Protein AF-A0A2W5A4S7-F1 (afdb_monomer)

Mean predicted aligned error: 8.23 Å

InterPro domains:
  IPR013424 PEP-CTERM protein-sorting domain [PF07589] (147-171)
  IPR013424 PEP-CTERM protein-sorting domain [TIGR02595] (148-173)

Radius of gyration: 25.19 Å; Cα contacts (8 Å, |Δi|>4): 379; chains: 1; bounding box: 67×32×82 Å

Sequence (180 aa):
MLKLFSGVALAALAVVPANAATFMFSFTGTIVSGSGFIYTADNNNVSTVTRMTGAIYDSEIGAGPFTITALSSYAGASNLLYRNAQPYVDFGGISFTTDRGGDFNLGLGGGGFYGLVLNASRLNPFGYGNGGRATSGSTDVGMRLNAVPEPATWAMMIGGFALVGTMIRRRRRSVGSVLA

Solvent-accessible surface area (backbone atoms only — not comparable to full-atom values): 9884 Å² total; per-residue (Å²): 137,83,84,83,85,84,79,86,77,80,79,78,82,76,85,73,76,76,57,59,38,45,29,40,38,36,36,43,37,96,56,36,36,35,41,36,39,41,30,26,65,33,75,53,62,66,22,49,54,76,44,49,42,39,38,35,35,37,68,88,83,42,89,64,75,25,42,42,72,38,68,45,58,49,49,63,24,71,27,41,40,33,75,87,45,89,68,46,41,48,70,36,4,38,16,31,28,29,79,76,62,43,39,34,26,45,20,40,28,28,76,90,34,96,45,40,25,41,28,27,37,79,61,24,78,71,42,74,44,57,43,71,47,86,42,72,39,39,42,61,35,53,76,50,78,42,80,52,82,53,72,66,56,54,51,49,52,53,50,49,51,51,52,54,52,52,52,56,59,52,54,57,63,68,64,67,68,78,83,116

pLDDT: mean 86.24, std 15.64, range [42.09, 98.69]

Structure (mmCIF, N/CA/C/O backbone):
data_AF-A0A2W5A4S7-F1
#
_entry.id   AF-A0A2W5A4S7-F1
#
loop_
_atom_site.group_PDB
_atom_site.id
_atom_site.type_symbol
_atom_site.label_atom_id
_atom_site.label_alt_id
_atom_site.label_comp_id
_atom_site.label_asym_id
_atom_site.label_entity_id
_atom_site.label_seq_id
_atom_site.pdbx_PDB_ins_code
_atom_site.Cartn_x
_atom_site.Cartn_y
_atom_site.Cartn_z
_atom_site.occupancy
_atom_site.B_iso_or_equiv
_atom_site.auth_seq_id
_atom_site.auth_comp_id
_atom_site.auth_asym_id
_atom_site.auth_atom_id
_atom_site.pdbx_PDB_model_num
ATOM 1 N N . MET A 1 1 ? -28.031 2.259 63.439 1.00 44.72 1 MET A N 1
ATOM 2 C CA . MET A 1 1 ? -28.061 3.190 62.289 1.00 44.72 1 MET A CA 1
ATOM 3 C C . MET A 1 1 ? -27.117 2.658 61.225 1.00 44.72 1 MET A C 1
ATOM 5 O O . MET A 1 1 ? -25.981 2.330 61.539 1.00 44.72 1 MET A O 1
ATOM 9 N N . LEU A 1 2 ? -27.669 2.392 60.043 1.00 42.09 2 LEU A N 1
ATOM 10 C CA . LEU A 1 2 ? -27.179 1.436 59.049 1.00 42.09 2 LEU A CA 1
ATOM 11 C C . LEU A 1 2 ? -26.194 2.095 58.061 1.00 42.09 2 LEU A C 1
ATOM 13 O O . LEU A 1 2 ? -26.328 3.265 57.722 1.00 42.09 2 LEU A O 1
ATOM 17 N N . LYS A 1 3 ? -25.198 1.308 57.655 1.00 50.38 3 LYS A N 1
ATOM 18 C CA . LYS A 1 3 ? -23.946 1.645 56.963 1.00 50.38 3 LYS A CA 1
ATOM 19 C C . LYS A 1 3 ? -24.150 2.376 55.618 1.00 50.38 3 LYS A C 1
ATOM 21 O O . LYS A 1 3 ? -24.888 1.893 54.765 1.00 50.38 3 LYS A O 1
ATOM 26 N N . LEU A 1 4 ? -23.451 3.502 55.425 1.00 47.69 4 LEU A N 1
ATOM 27 C CA . LEU A 1 4 ? -23.372 4.248 54.161 1.00 47.69 4 LEU A CA 1
ATOM 28 C C . LEU A 1 4 ? -22.459 3.497 53.170 1.00 47.69 4 LEU A C 1
ATOM 30 O O . LEU A 1 4 ? -21.336 3.131 53.517 1.00 47.69 4 LEU A O 1
ATOM 34 N N . PHE A 1 5 ? -22.957 3.237 51.961 1.00 48.03 5 PHE A N 1
ATOM 35 C CA . PHE A 1 5 ? -22.306 2.404 50.950 1.00 48.03 5 PHE A CA 1
ATOM 36 C C . PHE A 1 5 ? -21.073 3.064 50.318 1.00 48.03 5 PHE A C 1
ATOM 38 O O . PHE A 1 5 ? -21.143 4.142 49.731 1.00 48.03 5 PHE A O 1
ATOM 45 N N . SER A 1 6 ? -19.960 2.338 50.413 1.00 51.81 6 SER A N 1
ATOM 46 C CA . SER A 1 6 ? -18.721 2.496 49.658 1.00 51.81 6 SER A CA 1
ATOM 47 C C . SER A 1 6 ? -18.912 2.210 48.165 1.00 51.81 6 SER A C 1
ATOM 49 O O . SER A 1 6 ? -19.719 1.359 47.796 1.00 51.81 6 SER A O 1
ATOM 51 N N . GLY A 1 7 ? -18.071 2.824 47.326 1.00 47.16 7 GLY A N 1
ATOM 52 C CA . GLY A 1 7 ? -17.740 2.262 46.013 1.00 47.16 7 GLY A CA 1
ATOM 53 C C . GLY A 1 7 ? -17.642 3.262 44.866 1.00 47.16 7 GLY A C 1
ATOM 54 O O . GLY A 1 7 ? -18.316 3.087 43.856 1.00 47.16 7 GLY A O 1
ATOM 55 N N . VAL A 1 8 ? -16.787 4.283 44.977 1.00 51.12 8 VAL A N 1
ATOM 56 C CA . VAL A 1 8 ? -16.295 4.983 43.781 1.00 51.12 8 VAL A CA 1
ATOM 57 C C . VAL A 1 8 ? -15.293 4.045 43.108 1.00 51.12 8 VAL A C 1
ATOM 59 O O . VAL A 1 8 ? -14.161 3.905 43.561 1.00 51.12 8 VAL A O 1
ATOM 62 N N . ALA A 1 9 ? -15.733 3.334 42.072 1.00 52.53 9 ALA A N 1
ATOM 63 C CA . ALA A 1 9 ? -14.850 2.522 41.248 1.00 52.53 9 ALA A CA 1
ATOM 64 C C . ALA A 1 9 ? -13.959 3.454 40.412 1.00 52.53 9 ALA A C 1
ATOM 66 O O . ALA A 1 9 ? -14.426 4.092 39.469 1.00 52.53 9 ALA A O 1
ATOM 67 N N . LEU A 1 10 ? -12.679 3.548 40.784 1.00 50.16 10 LEU A N 1
ATOM 68 C CA . LEU A 1 10 ? -11.637 4.165 39.969 1.00 50.16 10 LEU A CA 1
ATOM 69 C C . LEU A 1 10 ? -11.503 3.354 38.670 1.00 50.16 10 LEU A C 1
ATOM 71 O O . LEU A 1 10 ? -10.991 2.235 38.677 1.00 50.16 10 LEU A O 1
ATOM 75 N N . ALA A 1 11 ? -11.973 3.906 37.555 1.00 55.28 11 ALA A N 1
ATOM 76 C CA . ALA A 1 11 ? -11.676 3.367 36.236 1.00 55.28 11 ALA A CA 1
ATOM 77 C C . ALA A 1 11 ? -10.215 3.704 35.902 1.00 55.28 11 ALA A C 1
ATOM 79 O O . ALA A 1 11 ? -9.887 4.848 35.590 1.00 55.28 11 ALA A O 1
ATOM 80 N N . ALA A 1 12 ? -9.327 2.718 36.019 1.00 53.06 12 ALA A N 1
ATOM 81 C CA . ALA A 1 12 ? -7.945 2.842 35.582 1.00 53.06 12 ALA A CA 1
ATOM 82 C C . ALA A 1 12 ? -7.912 3.030 34.056 1.00 53.06 12 ALA A C 1
ATOM 84 O O . ALA A 1 12 ? -8.275 2.129 33.300 1.00 53.06 12 ALA A O 1
ATOM 85 N N . LEU A 1 13 ? -7.490 4.213 33.606 1.00 51.28 13 LEU A N 1
ATOM 86 C CA . LEU A 1 13 ? -7.182 4.493 32.206 1.00 51.28 13 LEU A CA 1
ATOM 87 C C . LEU A 1 13 ? -5.895 3.743 31.845 1.00 51.28 13 LEU A C 1
ATOM 89 O O . LEU A 1 13 ? -4.792 4.245 32.050 1.00 51.28 13 LEU A O 1
ATOM 93 N N . ALA A 1 14 ? -6.029 2.511 31.358 1.00 54.72 14 ALA A N 1
ATOM 94 C CA . ALA A 1 14 ? -4.911 1.796 30.763 1.00 54.72 14 ALA A CA 1
ATOM 95 C C . ALA A 1 14 ? -4.496 2.529 29.479 1.00 54.72 14 ALA A C 1
ATOM 97 O O . ALA A 1 14 ? -5.267 2.607 28.522 1.00 54.72 14 ALA A O 1
ATOM 98 N N . VAL A 1 15 ? -3.285 3.087 29.471 1.00 47.31 15 VAL A N 1
ATOM 99 C CA . VAL A 1 15 ? -2.647 3.598 28.255 1.00 47.31 15 VAL A CA 1
ATOM 100 C C . VAL A 1 15 ? -2.333 2.386 27.385 1.00 47.31 15 VAL A C 1
ATOM 102 O O . VAL A 1 15 ? -1.382 1.651 27.644 1.00 47.31 15 VAL A O 1
ATOM 105 N N . VAL A 1 16 ? -3.184 2.124 26.398 1.00 55.75 16 VAL A N 1
ATOM 106 C CA . VAL A 1 16 ? -2.953 1.060 25.419 1.00 55.75 16 VAL A CA 1
ATOM 107 C C . VAL A 1 16 ? -1.917 1.582 24.413 1.00 55.75 16 VAL A C 1
ATOM 109 O O . VAL A 1 16 ? -2.056 2.725 23.969 1.00 55.75 16 VAL A O 1
ATOM 112 N N . PRO A 1 17 ? -0.860 0.818 24.077 1.00 56.34 17 PRO A N 1
ATOM 113 C CA . PRO A 1 17 ? 0.143 1.246 23.104 1.00 56.34 17 PRO A CA 1
ATOM 114 C C . PRO A 1 17 ? -0.486 1.566 21.741 1.00 56.34 17 PRO A C 1
ATOM 116 O O . PRO A 1 17 ? -1.546 1.041 21.396 1.00 56.34 17 PRO A O 1
ATOM 119 N N . ALA A 1 18 ? 0.180 2.436 20.974 1.00 57.47 18 ALA A N 1
ATOM 120 C CA . ALA A 1 18 ? -0.230 2.811 19.625 1.00 57.47 18 ALA A CA 1
ATOM 121 C C . ALA A 1 18 ? -0.370 1.554 18.754 1.00 57.47 18 ALA A C 1
ATOM 123 O O . ALA A 1 18 ? 0.616 0.878 18.467 1.00 57.47 18 ALA A O 1
ATOM 124 N N . ASN A 1 19 ? -1.605 1.217 18.383 1.00 71.12 19 ASN A N 1
ATOM 125 C CA . ASN A 1 19 ? -1.869 0.077 17.519 1.00 71.12 19 ASN A CA 1
ATOM 126 C C . ASN A 1 19 ? -1.376 0.362 16.096 1.00 71.12 19 ASN A C 1
ATOM 128 O O . ASN A 1 19 ? -1.402 1.499 15.627 1.00 71.12 19 ASN A O 1
ATOM 132 N N . ALA A 1 20 ? -0.932 -0.695 15.420 1.00 77.31 20 ALA A N 1
ATOM 133 C CA . ALA A 1 20 ? -0.646 -0.696 13.994 1.00 77.31 20 ALA A CA 1
ATOM 134 C C . ALA A 1 20 ? -1.915 -0.349 13.197 1.00 77.31 20 ALA A C 1
ATOM 136 O O . ALA A 1 20 ? -2.935 -1.029 13.348 1.00 77.31 20 ALA A O 1
ATOM 137 N N . ALA A 1 21 ? -1.857 0.651 12.313 1.00 91.38 21 ALA A N 1
ATOM 138 C CA . ALA A 1 21 ? -2.966 0.911 11.402 1.00 91.38 21 ALA A CA 1
ATOM 139 C C . ALA A 1 21 ? -2.944 -0.039 10.211 1.00 91.38 21 ALA A C 1
ATOM 141 O O . ALA A 1 21 ? -1.901 -0.475 9.717 1.00 91.38 21 ALA A O 1
ATOM 142 N N . THR A 1 22 ? -4.148 -0.302 9.710 1.00 94.38 22 THR A N 1
ATOM 143 C CA . THR A 1 22 ? -4.366 -0.948 8.421 1.00 94.38 22 THR A CA 1
ATOM 144 C C . THR A 1 22 ? -5.015 0.047 7.469 1.00 94.38 22 THR A C 1
ATOM 146 O O . THR A 1 22 ? -6.029 0.672 7.790 1.00 94.38 22 THR A O 1
ATOM 149 N N . PHE A 1 23 ? -4.452 0.166 6.274 1.00 95.56 23 PHE A N 1
ATOM 150 C CA . PHE A 1 23 ? -4.992 0.974 5.190 1.00 95.56 23 PHE A CA 1
ATOM 151 C C . PHE A 1 23 ? -5.312 0.087 4.009 1.00 95.56 23 PHE A C 1
ATOM 153 O O . PHE A 1 23 ? -4.528 -0.787 3.655 1.00 95.56 23 PHE A O 1
ATOM 160 N N . MET A 1 24 ? -6.442 0.339 3.367 1.00 97.06 24 MET A N 1
ATOM 161 C CA . MET A 1 24 ? -6.718 -0.209 2.053 1.00 97.06 24 MET A CA 1
ATOM 162 C C . MET A 1 24 ? -6.127 0.736 1.012 1.00 97.06 24 MET A C 1
ATOM 164 O O . MET A 1 24 ? -6.404 1.938 1.038 1.00 97.06 24 MET A O 1
ATOM 168 N N . PHE A 1 25 ? -5.329 0.200 0.097 1.00 97.50 25 PHE A N 1
ATOM 169 C CA . PHE A 1 25 ? -4.778 0.963 -1.014 1.00 97.50 25 PHE A CA 1
ATOM 170 C C . PHE A 1 25 ? -5.318 0.440 -2.340 1.00 97.50 25 PHE A C 1
ATOM 172 O O . PHE A 1 25 ? -5.656 -0.736 -2.490 1.00 97.50 25 PHE A O 1
ATOM 179 N N . SER A 1 26 ? -5.375 1.332 -3.318 1.00 98.06 26 SER A N 1
ATOM 180 C CA . SER A 1 26 ? -5.554 0.968 -4.718 1.00 98.06 26 SER A CA 1
ATOM 181 C C . SER A 1 26 ? -4.829 1.969 -5.596 1.00 98.06 26 SER A C 1
ATOM 183 O O . SER A 1 26 ? -4.713 3.138 -5.226 1.00 98.06 26 SER A O 1
ATOM 185 N N . PHE A 1 27 ? -4.351 1.524 -6.747 1.00 97.19 27 PHE A N 1
ATOM 186 C CA . PHE A 1 27 ? -3.820 2.408 -7.767 1.00 97.19 27 PHE A CA 1
ATOM 187 C C . PHE A 1 27 ? -4.223 1.951 -9.165 1.00 97.19 27 PHE A C 1
ATOM 189 O O . PHE A 1 27 ? -4.547 0.782 -9.400 1.00 97.19 27 PHE A O 1
ATOM 196 N N . THR A 1 28 ? -4.217 2.884 -10.109 1.00 97.38 28 THR A N 1
ATOM 197 C CA . THR A 1 28 ? -4.522 2.611 -11.516 1.00 97.38 28 THR A CA 1
ATOM 198 C C . THR A 1 28 ? -3.686 3.518 -12.407 1.00 97.38 28 THR A C 1
ATOM 200 O O . THR A 1 28 ? -3.638 4.727 -12.185 1.00 97.38 28 THR A O 1
ATOM 203 N N . GLY A 1 29 ? -3.041 2.923 -13.401 1.00 94.50 29 GLY A N 1
ATOM 204 C CA . GLY A 1 29 ? -2.376 3.573 -14.524 1.00 94.50 29 GLY A CA 1
ATOM 205 C C . GLY A 1 29 ? -2.839 2.944 -15.840 1.00 94.50 29 GLY A C 1
ATOM 206 O O . GLY A 1 29 ? -3.707 2.072 -15.851 1.00 94.50 29 GLY A O 1
ATOM 207 N N . THR A 1 30 ? -2.263 3.378 -16.959 1.00 93.38 30 THR A N 1
ATOM 208 C CA . THR A 1 30 ? -2.698 2.954 -18.304 1.00 93.38 30 THR A CA 1
ATOM 209 C C . THR A 1 30 ? -2.564 1.447 -18.536 1.00 93.38 30 THR A C 1
ATOM 211 O O . THR A 1 30 ? -3.415 0.844 -19.183 1.00 93.38 30 THR A O 1
ATOM 214 N N . ILE A 1 31 ? -1.498 0.847 -18.006 1.00 94.12 31 ILE A N 1
ATOM 215 C CA . ILE A 1 31 ? -1.123 -0.561 -18.232 1.00 94.12 31 ILE A CA 1
ATOM 216 C C . ILE A 1 31 ? -0.916 -1.336 -16.927 1.00 94.12 31 ILE A C 1
ATOM 218 O O . ILE A 1 31 ? -0.651 -2.538 -16.949 1.00 94.12 31 ILE A O 1
ATOM 222 N N . VAL A 1 32 ? -1.061 -0.651 -15.787 1.00 96.12 32 VAL A N 1
ATOM 223 C CA . VAL A 1 32 ? -0.882 -1.229 -14.457 1.00 96.12 32 VAL A CA 1
ATOM 224 C C . VAL A 1 32 ? -2.057 -0.898 -13.550 1.00 96.12 32 VAL A C 1
ATOM 226 O O . VAL A 1 32 ? -2.629 0.188 -13.600 1.00 96.12 32 VAL A O 1
ATOM 229 N N . SER A 1 33 ? -2.411 -1.815 -12.664 1.00 98.00 33 SER A N 1
ATOM 230 C CA . SER A 1 33 ? -3.360 -1.545 -11.584 1.00 98.00 33 SER A CA 1
ATOM 231 C C . SER A 1 33 ? -3.061 -2.434 -10.393 1.00 98.00 33 SER A C 1
ATOM 233 O O . SER A 1 33 ? -2.406 -3.464 -10.524 1.00 98.00 33 SER A O 1
ATOM 235 N N . GLY A 1 34 ? -3.524 -2.049 -9.214 1.00 98.25 34 GLY A N 1
ATOM 236 C CA . GLY A 1 34 ? -3.251 -2.826 -8.018 1.00 98.25 34 GLY A CA 1
ATOM 237 C C . GLY A 1 34 ? -4.127 -2.429 -6.858 1.00 98.25 34 GLY A C 1
ATOM 238 O O . GLY A 1 34 ? -4.623 -1.305 -6.793 1.00 98.25 34 GLY A O 1
ATOM 239 N N . SER A 1 35 ? -4.332 -3.357 -5.933 1.00 98.56 35 SER A N 1
ATOM 240 C CA . SER A 1 35 ? -5.031 -3.066 -4.682 1.00 98.56 35 SER A CA 1
ATOM 241 C C . SER A 1 35 ? -4.689 -4.067 -3.591 1.00 98.56 35 SER A C 1
ATOM 243 O O . SER A 1 35 ? -4.239 -5.182 -3.870 1.00 98.56 35 SER A O 1
ATOM 245 N N . GLY A 1 36 ? -4.926 -3.663 -2.346 1.00 98.12 36 GLY A N 1
ATOM 246 C CA . GLY A 1 36 ? -4.737 -4.518 -1.186 1.00 98.12 36 GLY A CA 1
ATOM 247 C C . GLY A 1 36 ? -4.668 -3.739 0.119 1.00 98.12 36 GLY A C 1
ATOM 248 O O . GLY A 1 36 ? -5.330 -2.710 0.270 1.00 98.12 36 GLY A O 1
ATOM 249 N N . PHE A 1 37 ? -3.862 -4.230 1.058 1.00 97.88 37 PHE A N 1
ATOM 250 C CA . PHE A 1 37 ? -3.706 -3.639 2.383 1.00 97.88 37 PHE A CA 1
ATOM 251 C C . PHE A 1 37 ? -2.255 -3.263 2.682 1.00 97.88 37 PHE A C 1
ATOM 253 O O . PHE A 1 37 ? -1.327 -4.013 2.384 1.00 97.88 37 PHE A O 1
ATOM 260 N N . ILE A 1 38 ? -2.084 -2.108 3.319 1.00 97.75 38 ILE A N 1
ATOM 261 C CA . ILE A 1 38 ? -0.840 -1.624 3.918 1.00 97.75 38 ILE A CA 1
ATOM 262 C C . ILE A 1 38 ? -1.004 -1.703 5.433 1.00 97.75 38 ILE A C 1
ATOM 264 O O . ILE A 1 38 ? -1.991 -1.208 5.978 1.00 97.75 38 ILE A O 1
ATOM 268 N N . TYR A 1 39 ? -0.028 -2.299 6.106 1.00 96.31 39 TYR A N 1
ATOM 269 C CA . TYR A 1 39 ? 0.054 -2.350 7.562 1.00 96.31 39 TYR A CA 1
ATOM 270 C C . TYR A 1 39 ? 1.218 -1.473 8.011 1.00 96.31 39 TYR A C 1
ATOM 272 O O . TYR A 1 39 ? 2.324 -1.607 7.480 1.00 96.31 39 TYR A O 1
ATOM 280 N N . THR A 1 40 ? 0.984 -0.584 8.970 1.00 96.38 40 THR A N 1
ATOM 281 C CA . THR A 1 40 ? 2.008 0.325 9.499 1.00 96.38 40 THR A CA 1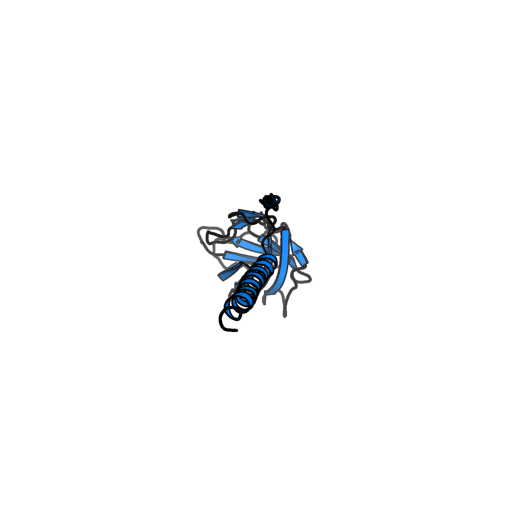
ATOM 282 C C . THR A 1 40 ? 2.410 -0.045 10.920 1.00 96.38 40 THR A C 1
ATOM 284 O O . THR A 1 40 ? 1.664 -0.705 11.635 1.00 96.38 40 THR A O 1
ATOM 287 N N . ALA A 1 41 ? 3.606 0.363 11.343 1.00 93.94 41 ALA A N 1
ATOM 288 C CA . ALA A 1 41 ? 4.089 0.139 12.708 1.00 93.94 41 ALA A CA 1
ATOM 289 C C . ALA A 1 41 ? 3.277 0.919 13.756 1.00 93.94 41 ALA A C 1
ATOM 291 O O . ALA A 1 41 ? 3.179 0.492 14.902 1.00 93.94 41 ALA A O 1
ATOM 292 N N . ASP A 1 42 ? 2.707 2.056 13.356 1.00 90.25 42 ASP A N 1
ATOM 293 C CA . ASP A 1 42 ? 1.977 2.964 14.230 1.00 90.25 42 ASP A CA 1
ATOM 294 C C . ASP A 1 42 ? 0.872 3.726 13.475 1.00 90.25 42 ASP A C 1
ATOM 296 O O . ASP A 1 42 ? 0.644 3.526 12.275 1.00 90.25 42 ASP A O 1
ATOM 300 N N . ASN A 1 43 ? 0.203 4.620 14.208 1.00 87.12 43 ASN A N 1
ATOM 301 C CA . ASN A 1 43 ? -0.857 5.500 13.729 1.00 87.12 43 ASN A CA 1
ATOM 302 C C . ASN A 1 43 ? -0.394 6.964 13.590 1.00 87.12 43 ASN A C 1
ATOM 304 O O . ASN A 1 43 ? -1.210 7.869 13.782 1.00 87.12 43 ASN A O 1
ATOM 308 N N . ASN A 1 44 ? 0.874 7.230 13.267 1.00 90.69 44 ASN A N 1
ATOM 309 C CA . ASN A 1 44 ? 1.413 8.588 13.101 1.00 90.69 44 ASN A CA 1
ATOM 310 C C . ASN A 1 44 ? 1.186 9.160 11.692 1.00 90.69 44 ASN A C 1
ATOM 312 O O . ASN A 1 44 ? 0.781 8.467 10.769 1.00 90.69 44 ASN A O 1
ATOM 316 N N . ASN A 1 45 ? 1.387 10.469 11.494 1.00 92.44 45 ASN A N 1
ATOM 317 C CA . ASN A 1 45 ? 1.219 11.073 10.161 1.00 92.44 45 ASN A CA 1
ATOM 318 C C . ASN A 1 45 ? 2.171 10.467 9.114 1.00 92.44 45 ASN A C 1
ATOM 320 O O . ASN A 1 45 ? 1.788 10.307 7.956 1.00 92.44 45 ASN A O 1
ATOM 324 N N . VAL A 1 46 ? 3.383 10.137 9.558 1.00 95.69 46 VAL A N 1
ATOM 325 C CA . VAL A 1 46 ? 4.384 9.388 8.805 1.00 95.69 46 VAL A CA 1
ATOM 326 C C . VAL A 1 46 ? 4.631 8.102 9.571 1.00 95.69 46 VAL A C 1
ATOM 328 O O . VAL A 1 46 ? 4.975 8.164 10.752 1.00 95.69 46 VAL A O 1
ATOM 331 N N . SER A 1 47 ? 4.444 6.967 8.911 1.00 95.62 47 SER A N 1
ATOM 332 C CA . SER A 1 47 ? 4.543 5.659 9.554 1.00 95.62 47 SER A CA 1
ATOM 333 C C . SER A 1 47 ? 5.309 4.680 8.682 1.00 95.62 47 SER A C 1
ATOM 335 O O . SER A 1 47 ? 5.088 4.611 7.473 1.00 95.62 47 SER A O 1
ATOM 337 N N . THR A 1 48 ? 6.164 3.870 9.301 1.00 96.88 48 THR A N 1
ATOM 338 C CA . THR A 1 48 ? 6.843 2.772 8.609 1.00 96.88 48 THR A CA 1
ATOM 339 C C . THR A 1 48 ? 5.837 1.699 8.224 1.00 96.88 48 THR A C 1
ATOM 341 O O . THR A 1 48 ? 5.097 1.197 9.074 1.00 96.88 48 THR A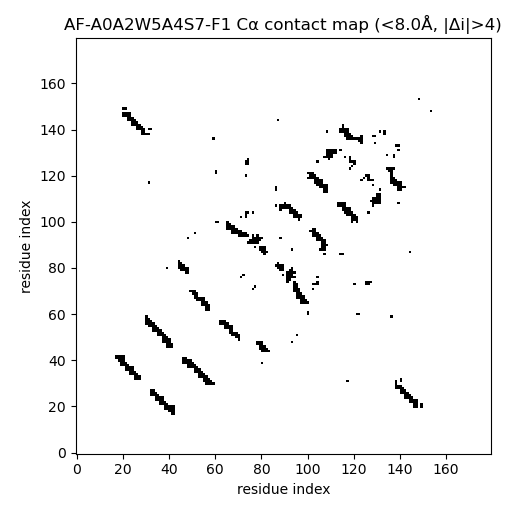 O 1
ATOM 344 N N . VAL A 1 49 ? 5.827 1.319 6.952 1.00 97.75 49 VAL A N 1
ATOM 345 C CA . VAL A 1 49 ? 5.090 0.161 6.457 1.00 97.75 49 VAL A CA 1
ATOM 346 C C . VAL A 1 49 ? 5.826 -1.100 6.889 1.00 97.75 49 VAL A C 1
ATOM 348 O O . VAL A 1 49 ? 7.005 -1.278 6.600 1.00 97.75 49 VAL A O 1
ATOM 351 N N . THR A 1 50 ? 5.129 -1.984 7.592 1.00 97.50 50 THR A N 1
ATOM 352 C CA . THR A 1 50 ? 5.681 -3.245 8.110 1.00 97.50 50 THR A CA 1
ATOM 353 C C . THR A 1 50 ? 5.268 -4.441 7.270 1.00 97.50 50 THR A C 1
ATOM 355 O O . THR A 1 50 ? 5.943 -5.469 7.278 1.00 97.50 50 THR A O 1
ATOM 358 N N . ARG A 1 51 ? 4.161 -4.323 6.531 1.00 97.88 51 ARG A N 1
ATOM 359 C CA . ARG A 1 51 ? 3.672 -5.368 5.634 1.00 97.88 51 ARG A CA 1
ATOM 360 C C . ARG A 1 51 ? 2.766 -4.783 4.561 1.00 97.88 51 ARG A C 1
ATOM 362 O O . ARG A 1 51 ? 2.024 -3.835 4.816 1.00 97.88 51 ARG A O 1
ATOM 369 N N . MET A 1 52 ? 2.757 -5.423 3.398 1.00 98.12 52 MET A N 1
ATOM 370 C CA . MET A 1 52 ? 1.747 -5.222 2.364 1.00 98.12 52 MET A CA 1
ATOM 371 C C . MET A 1 52 ? 1.186 -6.559 1.897 1.00 98.12 52 MET A C 1
ATOM 373 O O . MET A 1 52 ? 1.890 -7.566 1.885 1.00 98.12 52 MET A O 1
ATOM 377 N N . THR A 1 53 ? -0.088 -6.565 1.528 1.00 98.50 53 THR A N 1
ATOM 378 C CA . THR A 1 53 ? -0.764 -7.693 0.876 1.00 98.50 53 THR A CA 1
ATOM 379 C C . THR A 1 53 ? -1.627 -7.159 -0.257 1.00 98.50 53 THR A C 1
ATOM 381 O O . THR A 1 53 ? -1.993 -5.985 -0.248 1.00 98.50 53 THR A O 1
ATOM 384 N N . GLY A 1 54 ? -1.964 -7.999 -1.233 1.00 98.31 54 GLY A N 1
ATOM 385 C CA . GLY A 1 54 ? -2.779 -7.587 -2.373 1.00 98.31 54 GLY A CA 1
ATOM 386 C C . GLY A 1 54 ? -2.345 -8.241 -3.671 1.00 98.31 54 GLY A C 1
ATOM 387 O O . GLY A 1 54 ? -1.614 -9.233 -3.664 1.00 98.31 54 GLY A O 1
ATOM 388 N N . ALA A 1 55 ? -2.788 -7.662 -4.781 1.00 98.31 55 ALA A N 1
ATOM 389 C CA . ALA A 1 55 ? -2.405 -8.096 -6.114 1.00 98.31 55 ALA A CA 1
ATOM 390 C C . ALA A 1 55 ? -2.193 -6.908 -7.053 1.00 98.31 55 ALA A C 1
ATOM 392 O O . ALA A 1 55 ? -2.891 -5.894 -6.952 1.00 98.31 55 ALA A O 1
ATOM 393 N N . ILE A 1 56 ? -1.246 -7.070 -7.973 1.00 98.38 56 ILE A N 1
ATOM 394 C CA . ILE A 1 56 ? -0.910 -6.127 -9.041 1.00 98.38 56 ILE A CA 1
ATOM 395 C C . ILE A 1 56 ? -1.203 -6.769 -10.393 1.00 98.38 56 ILE A C 1
ATOM 397 O O . ILE A 1 56 ? -0.974 -7.956 -10.578 1.00 98.38 56 ILE A O 1
ATOM 401 N N . TYR A 1 57 ? -1.662 -5.982 -11.350 1.00 98.12 57 TYR A N 1
ATOM 402 C CA . TYR A 1 57 ? -1.740 -6.325 -12.762 1.00 98.12 57 TYR A CA 1
ATOM 403 C C . TYR A 1 57 ? -0.799 -5.395 -13.514 1.00 98.12 57 TYR A C 1
ATOM 405 O O . TYR A 1 57 ? -0.849 -4.187 -13.293 1.00 98.12 57 TYR A O 1
ATOM 413 N N . ASP A 1 58 ? 0.029 -5.948 -14.392 1.00 97.31 58 ASP A N 1
ATOM 414 C CA . ASP A 1 58 ? 0.927 -5.190 -15.262 1.00 97.31 58 ASP A CA 1
ATOM 415 C C . ASP A 1 58 ? 1.000 -5.893 -16.619 1.00 97.31 58 ASP A C 1
ATOM 417 O O . ASP A 1 58 ? 1.595 -6.968 -16.744 1.00 97.31 58 ASP A O 1
ATOM 421 N N . SER A 1 59 ? 0.365 -5.300 -17.632 1.00 96.38 59 SER A N 1
ATOM 422 C CA . SER A 1 59 ? 0.285 -5.906 -18.961 1.00 96.38 59 SER A CA 1
ATOM 423 C C . SER A 1 59 ? 1.609 -5.902 -19.727 1.00 96.38 59 SER A C 1
ATOM 425 O O . SER A 1 59 ? 1.703 -6.615 -20.724 1.00 96.38 59 SER A O 1
ATOM 427 N N . GLU A 1 60 ? 2.625 -5.143 -19.297 1.00 94.62 60 GLU A N 1
ATOM 428 C CA . GLU A 1 60 ? 3.965 -5.208 -19.902 1.00 94.62 60 GLU A CA 1
ATOM 429 C C . GLU A 1 60 ? 4.743 -6.442 -19.428 1.00 94.62 60 GLU A C 1
ATOM 431 O O . GLU A 1 60 ? 5.561 -6.984 -20.171 1.00 94.62 60 GLU A O 1
ATOM 436 N N . ILE A 1 61 ? 4.491 -6.907 -18.202 1.00 96.38 61 ILE A N 1
ATOM 437 C CA . ILE A 1 61 ? 5.227 -8.028 -17.594 1.00 96.38 61 ILE A CA 1
ATOM 438 C C . ILE A 1 61 ? 4.564 -9.370 -17.895 1.00 96.38 61 ILE A C 1
ATOM 440 O O . ILE A 1 61 ? 5.254 -10.377 -18.079 1.00 96.38 61 ILE A O 1
ATOM 444 N N . GLY A 1 62 ? 3.234 -9.418 -17.918 1.00 95.81 62 GLY A N 1
ATOM 445 C CA . GLY A 1 62 ? 2.508 -10.639 -18.237 1.00 95.81 62 GLY A CA 1
ATOM 446 C C . GLY A 1 62 ? 1.025 -10.589 -17.896 1.00 95.81 62 GLY A C 1
ATOM 447 O O . GLY A 1 62 ? 0.526 -9.669 -17.258 1.00 95.81 62 GLY A O 1
ATOM 448 N N . ALA A 1 63 ? 0.301 -11.620 -18.327 1.00 94.31 63 ALA A N 1
ATOM 449 C CA . ALA A 1 63 ? -1.127 -11.724 -18.064 1.00 94.31 63 ALA A CA 1
ATOM 450 C C . ALA A 1 63 ? -1.431 -12.146 -16.613 1.00 94.31 63 ALA A C 1
ATOM 452 O O . ALA A 1 63 ? -0.758 -13.007 -16.036 1.00 94.31 63 ALA A O 1
ATOM 453 N N . GLY A 1 64 ? -2.530 -11.606 -16.080 1.00 95.50 64 GLY A N 1
ATOM 454 C CA . GLY A 1 64 ? -3.095 -11.976 -14.781 1.00 95.50 64 GLY A CA 1
ATOM 455 C C . GLY A 1 64 ? -2.493 -11.229 -13.582 1.00 95.50 64 GLY A C 1
ATOM 456 O O . GLY A 1 64 ? -1.604 -10.397 -13.749 1.00 95.50 64 GLY A O 1
ATOM 457 N N . PRO A 1 65 ? -3.004 -11.503 -12.368 1.00 97.81 65 PRO A N 1
ATOM 458 C CA . PRO A 1 65 ? -2.521 -10.862 -11.154 1.00 97.81 65 PRO A CA 1
ATOM 459 C C . PRO A 1 65 ? -1.190 -11.450 -10.670 1.00 97.81 65 PRO A C 1
ATOM 461 O O . PRO A 1 65 ? -0.972 -12.666 -10.698 1.00 97.81 65 PRO A O 1
ATOM 464 N N . PHE A 1 66 ? -0.350 -10.578 -10.129 1.00 98.31 66 PHE A N 1
ATOM 465 C CA . PHE A 1 66 ? 0.842 -10.871 -9.344 1.00 98.31 66 PHE A CA 1
ATOM 466 C C . PHE A 1 66 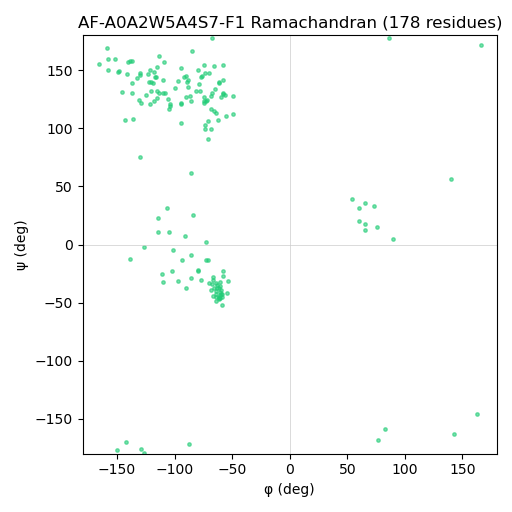? 0.527 -10.618 -7.871 1.00 98.31 66 PHE A C 1
ATOM 468 O O . PHE A 1 66 ? 0.137 -9.512 -7.496 1.00 98.31 66 PHE A O 1
ATOM 475 N N . THR A 1 67 ? 0.660 -11.637 -7.030 1.00 98.62 67 THR A N 1
ATOM 476 C CA 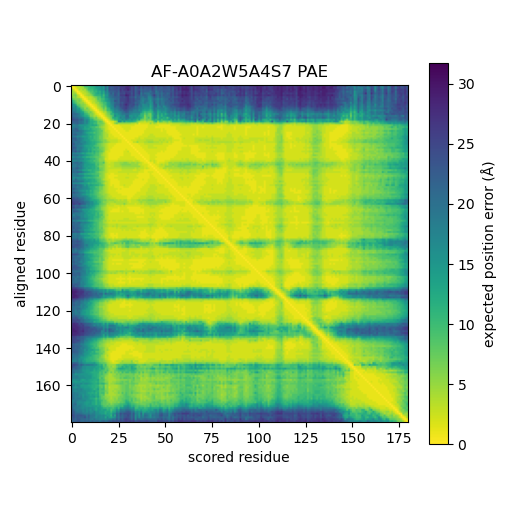. THR A 1 67 ? 0.317 -11.537 -5.603 1.00 98.62 67 THR A CA 1
ATOM 477 C C . THR A 1 67 ? 1.464 -10.894 -4.844 1.00 98.62 67 THR A C 1
ATOM 479 O O . THR A 1 67 ? 2.602 -11.324 -5.001 1.00 98.62 67 THR A O 1
ATOM 482 N N . ILE A 1 68 ? 1.176 -9.906 -3.996 1.00 98.56 68 ILE A N 1
ATOM 483 C CA . ILE A 1 68 ? 2.173 -9.276 -3.121 1.00 98.56 68 ILE A CA 1
ATOM 484 C C . ILE A 1 68 ? 2.537 -10.248 -1.997 1.00 98.56 68 ILE A C 1
ATOM 486 O O . ILE A 1 68 ? 1.659 -10.687 -1.251 1.00 98.56 68 ILE A O 1
ATOM 490 N N . THR A 1 69 ? 3.822 -10.569 -1.868 1.00 98.44 69 THR A N 1
ATOM 491 C CA . THR A 1 69 ? 4.326 -11.578 -0.922 1.00 98.44 69 THR A CA 1
ATOM 492 C C . THR A 1 69 ? 5.130 -10.977 0.227 1.00 98.44 69 THR A C 1
ATOM 494 O O . THR A 1 69 ? 5.084 -11.511 1.335 1.00 9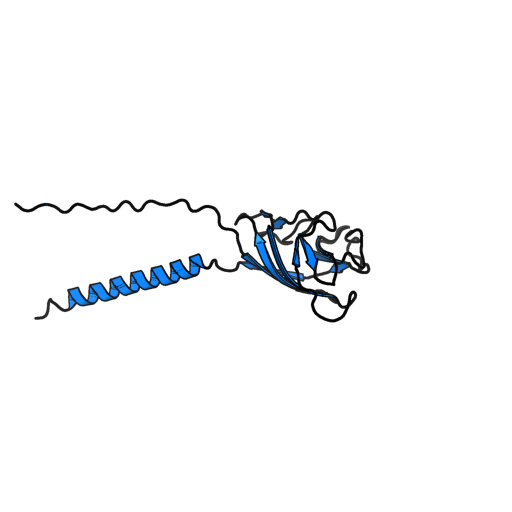8.44 69 THR A O 1
ATOM 497 N N . ALA A 1 70 ? 5.844 -9.874 -0.002 1.00 98.31 70 ALA A N 1
ATOM 498 C CA . ALA A 1 70 ? 6.681 -9.222 1.004 1.00 98.31 70 ALA A CA 1
ATOM 499 C C . ALA A 1 70 ? 6.949 -7.749 0.659 1.00 98.31 70 ALA A C 1
ATOM 501 O O . ALA A 1 70 ? 6.687 -7.304 -0.456 1.00 98.31 70 ALA A O 1
ATOM 502 N N . LEU A 1 71 ? 7.504 -7.002 1.616 1.00 98.44 71 LEU A N 1
ATOM 503 C CA . LEU A 1 71 ? 8.164 -5.727 1.325 1.00 98.44 71 LEU A CA 1
ATOM 504 C C . LEU A 1 71 ? 9.528 -5.973 0.676 1.00 98.44 71 LEU A C 1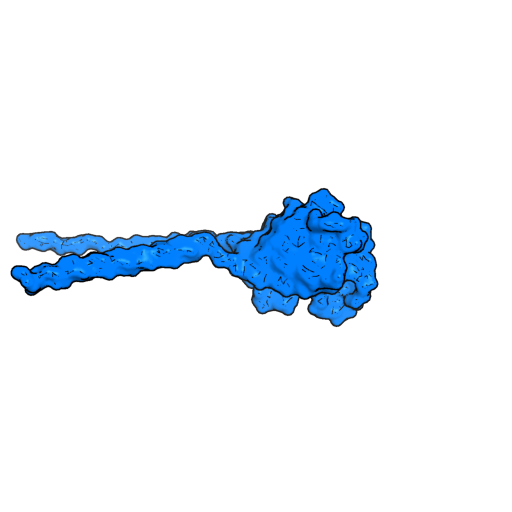
ATOM 506 O O . LEU A 1 71 ? 10.154 -7.003 0.924 1.00 98.44 71 LEU A O 1
ATOM 510 N N . SER A 1 72 ? 10.002 -5.000 -0.098 1.00 98.12 72 SER A N 1
ATOM 511 C CA . SER A 1 72 ? 11.337 -5.019 -0.699 1.00 98.12 72 SER A CA 1
ATOM 512 C C . SER A 1 72 ? 12.122 -3.742 -0.376 1.00 98.12 72 SER A C 1
ATOM 514 O O . SER A 1 72 ? 11.633 -2.842 0.316 1.00 98.12 72 SER A O 1
ATOM 516 N N . SER A 1 73 ? 13.348 -3.662 -0.892 1.00 96.62 73 SER A N 1
ATOM 517 C CA . SER A 1 73 ? 14.194 -2.458 -0.886 1.00 96.62 73 SER A CA 1
ATOM 518 C C . SER A 1 73 ? 14.449 -1.906 -2.294 1.00 96.62 73 SER A C 1
ATOM 520 O O . SER A 1 73 ? 15.337 -1.072 -2.490 1.00 96.62 73 SER A O 1
ATOM 522 N N . TYR A 1 74 ? 13.723 -2.405 -3.296 1.00 97.00 74 TYR A N 1
ATOM 523 C CA . TYR A 1 74 ? 13.876 -2.000 -4.687 1.00 97.00 74 TYR A CA 1
ATOM 524 C C . TYR A 1 74 ? 13.660 -0.485 -4.854 1.00 97.00 74 TYR A C 1
ATOM 526 O O . TYR A 1 74 ? 12.810 0.113 -4.190 1.00 97.00 74 TYR A O 1
ATOM 534 N N . ALA A 1 75 ? 14.468 0.126 -5.727 1.00 94.06 75 ALA A N 1
ATOM 535 C CA . ALA A 1 75 ? 14.531 1.572 -5.963 1.00 94.06 75 ALA A CA 1
ATOM 536 C C . ALA A 1 75 ? 14.913 2.427 -4.731 1.00 94.06 75 ALA A C 1
ATOM 538 O O . ALA A 1 75 ? 14.656 3.626 -4.709 1.00 94.06 75 ALA A O 1
ATOM 539 N N . GLY A 1 76 ? 15.534 1.834 -3.702 1.00 93.06 76 GLY A N 1
ATOM 540 C CA . GLY A 1 76 ? 15.926 2.571 -2.495 1.00 93.06 76 GLY A CA 1
ATOM 541 C C . GLY A 1 76 ? 14.740 2.942 -1.602 1.00 93.06 76 GLY A C 1
ATOM 542 O O . GLY A 1 76 ? 14.755 3.995 -0.967 1.00 93.06 76 GLY A O 1
ATOM 543 N N . ALA A 1 77 ? 13.711 2.090 -1.570 1.00 95.94 77 ALA A N 1
ATOM 544 C CA . ALA A 1 77 ? 12.481 2.357 -0.837 1.00 95.94 77 ALA A CA 1
ATOM 545 C C . ALA A 1 77 ? 12.697 2.635 0.651 1.00 95.94 77 ALA A C 1
ATOM 547 O O . ALA A 1 77 ? 13.305 1.838 1.369 1.00 95.94 77 ALA A O 1
ATOM 548 N N . SER A 1 78 ? 12.123 3.746 1.119 1.00 96.44 78 SER A N 1
ATOM 549 C CA . SER A 1 78 ? 12.054 4.089 2.541 1.00 96.44 78 SER A CA 1
ATOM 550 C C . SER A 1 78 ? 10.934 3.325 3.249 1.00 96.44 78 SER A C 1
ATOM 552 O O . SER A 1 78 ? 10.978 3.150 4.467 1.00 96.44 78 SER A O 1
ATOM 554 N N . ASN A 1 79 ? 9.941 2.847 2.486 1.00 97.56 79 ASN A N 1
ATOM 555 C CA . ASN A 1 79 ? 8.745 2.171 2.982 1.00 97.56 79 ASN A CA 1
ATOM 556 C C . ASN A 1 79 ? 8.006 3.012 4.040 1.00 97.56 79 ASN A C 1
ATOM 558 O O . ASN A 1 79 ? 7.493 2.484 5.028 1.00 97.56 79 ASN A O 1
ATOM 562 N N . LEU A 1 80 ? 7.950 4.331 3.831 1.00 96.94 80 LEU A N 1
ATOM 563 C CA . LEU A 1 80 ? 7.204 5.273 4.663 1.00 96.94 80 LEU A CA 1
ATOM 564 C C . LEU A 1 80 ? 5.865 5.639 4.013 1.00 96.94 80 LEU A C 1
ATOM 566 O O . LEU A 1 80 ? 5.796 5.952 2.825 1.00 96.94 80 LEU A O 1
ATOM 570 N N . LEU A 1 81 ? 4.801 5.635 4.815 1.00 96.69 81 LEU A N 1
ATOM 571 C CA . LEU A 1 81 ? 3.462 6.067 4.423 1.00 96.69 81 LEU A CA 1
ATOM 572 C C . LEU A 1 81 ? 3.144 7.432 5.039 1.00 96.69 81 LEU A C 1
ATOM 574 O O . LEU A 1 81 ? 3.178 7.585 6.260 1.00 96.69 81 LEU A O 1
ATOM 578 N N . TYR A 1 82 ? 2.767 8.393 4.199 1.00 95.81 82 TYR A N 1
ATOM 579 C CA . TYR A 1 82 ? 2.344 9.743 4.572 1.00 95.81 82 TYR A CA 1
ATOM 580 C C . TYR A 1 82 ? 0.825 9.833 4.443 1.00 95.81 82 TYR A C 1
ATOM 582 O O . TYR A 1 82 ? 0.289 9.629 3.361 1.00 95.81 82 TYR A O 1
ATOM 590 N N . ARG A 1 83 ? 0.095 10.107 5.528 1.00 90.56 83 ARG A N 1
ATOM 591 C CA . ARG A 1 83 ? -1.381 9.977 5.524 1.00 90.56 83 ARG A CA 1
ATOM 592 C C . ARG A 1 83 ? -2.133 11.281 5.276 1.00 90.56 83 ARG A C 1
ATOM 594 O O . ARG A 1 83 ? -3.202 11.249 4.673 1.00 90.56 83 ARG A O 1
ATOM 601 N N . ASN A 1 84 ? -1.579 12.417 5.702 1.00 86.62 84 ASN A N 1
ATOM 602 C CA . ASN A 1 84 ? -2.249 13.722 5.605 1.00 86.62 84 ASN A CA 1
ATOM 603 C C . ASN A 1 84 ? -1.689 14.627 4.498 1.00 86.62 84 ASN A C 1
ATOM 605 O O . ASN A 1 84 ? -2.016 15.810 4.449 1.00 86.62 84 ASN A O 1
ATOM 609 N N . ALA A 1 85 ? -0.839 14.095 3.623 1.00 81.81 85 ALA A N 1
ATOM 610 C CA . ALA A 1 85 ? -0.325 14.807 2.465 1.00 81.81 85 ALA A CA 1
ATOM 611 C C . ALA A 1 85 ? -0.357 13.864 1.266 1.00 81.81 85 ALA A C 1
ATOM 613 O O . ALA A 1 85 ? 0.089 12.723 1.366 1.00 81.81 85 ALA A O 1
ATOM 614 N N . GLN A 1 86 ? -0.912 14.335 0.150 1.00 86.00 86 GLN A N 1
ATOM 615 C CA . GLN A 1 86 ? -0.652 13.716 -1.140 1.00 86.00 86 GLN A CA 1
ATOM 616 C C . GLN A 1 86 ? 0.590 14.383 -1.732 1.00 86.00 86 GLN A C 1
ATOM 618 O O . GLN A 1 86 ? 0.681 15.613 -1.691 1.00 86.00 86 GLN A O 1
ATOM 623 N N . PRO A 1 87 ? 1.530 13.607 -2.284 1.00 87.81 87 PRO A N 1
ATOM 624 C CA . PRO A 1 87 ? 1.506 12.149 -2.458 1.00 87.81 87 PRO A CA 1
ATOM 625 C C . PRO A 1 87 ? 1.721 11.363 -1.147 1.00 87.81 87 PRO A C 1
ATOM 627 O O . PRO A 1 87 ? 2.443 11.805 -0.263 1.00 87.81 87 PRO A O 1
ATOM 630 N N . TYR A 1 88 ? 1.101 10.179 -1.030 1.00 93.94 88 TYR A N 1
ATOM 631 C CA . TYR A 1 88 ? 1.132 9.353 0.194 1.00 93.94 88 TYR A CA 1
ATOM 632 C C . TYR A 1 88 ? 2.483 8.666 0.471 1.00 93.94 88 TYR A C 1
ATOM 634 O O . TYR A 1 88 ? 2.605 7.888 1.417 1.00 93.94 88 TYR A O 1
ATOM 642 N N . VAL A 1 89 ? 3.483 8.908 -0.370 1.00 94.25 89 VAL A N 1
ATOM 643 C CA . VAL A 1 89 ? 4.823 8.318 -0.313 1.00 94.25 89 VAL A CA 1
ATOM 644 C C . VAL A 1 89 ? 5.856 9.399 -0.615 1.00 94.25 89 VAL A C 1
ATOM 646 O O . VAL A 1 89 ? 5.534 10.416 -1.235 1.00 94.25 89 VAL A O 1
ATOM 649 N N . ASP A 1 90 ? 7.092 9.179 -0.181 1.00 92.31 90 ASP A N 1
ATOM 650 C CA . ASP A 1 90 ? 8.224 10.029 -0.540 1.00 92.31 90 ASP A CA 1
ATOM 651 C C . ASP A 1 90 ? 8.875 9.577 -1.862 1.00 92.31 90 ASP A C 1
ATOM 653 O O . ASP A 1 90 ? 8.365 8.714 -2.580 1.00 92.31 90 ASP A O 1
ATOM 657 N N . PHE A 1 91 ? 10.023 10.175 -2.188 1.00 90.69 91 PHE A N 1
ATOM 658 C CA . PHE A 1 91 ? 10.789 9.820 -3.380 1.00 90.69 91 PHE A CA 1
ATOM 659 C C . PHE A 1 91 ? 11.307 8.374 -3.363 1.00 90.69 91 PHE A C 1
ATOM 661 O O . PHE A 1 91 ? 11.362 7.746 -4.415 1.00 90.69 91 PHE A O 1
ATOM 668 N N . GLY A 1 92 ? 11.669 7.844 -2.189 1.00 92.31 92 GLY A N 1
ATOM 669 C CA . GLY A 1 92 ? 12.065 6.441 -2.056 1.00 92.31 92 GLY A CA 1
ATOM 670 C C . GLY A 1 92 ? 10.877 5.510 -2.293 1.00 92.31 92 GLY A C 1
ATOM 671 O O . GLY A 1 92 ? 11.022 4.437 -2.875 1.00 92.31 92 GLY A O 1
ATOM 672 N N . GLY A 1 93 ? 9.682 5.935 -1.902 1.00 95.12 93 GLY A N 1
ATOM 673 C CA . GLY A 1 93 ? 8.456 5.200 -2.132 1.00 95.12 93 GLY A CA 1
ATOM 674 C C . GLY A 1 93 ? 8.277 4.017 -1.185 1.00 95.12 93 GLY A C 1
ATOM 675 O O . GLY A 1 93 ? 8.996 3.826 -0.198 1.00 95.12 93 GLY A O 1
ATOM 676 N N . ILE A 1 94 ? 7.296 3.188 -1.523 1.00 97.56 94 ILE A N 1
ATOM 677 C CA . ILE A 1 94 ? 7.050 1.897 -0.888 1.00 97.56 94 ILE A CA 1
ATOM 678 C C . ILE A 1 94 ? 7.281 0.814 -1.933 1.00 97.56 94 ILE A C 1
ATOM 680 O O . ILE A 1 94 ? 6.673 0.846 -3.005 1.00 97.56 94 ILE A O 1
ATOM 684 N N . SER A 1 95 ? 8.132 -0.160 -1.621 1.00 98.00 95 SER A N 1
ATOM 685 C CA . SER A 1 95 ? 8.414 -1.267 -2.532 1.00 98.00 95 SER A CA 1
ATOM 686 C C . SER A 1 95 ? 8.024 -2.615 -1.955 1.00 98.00 95 SER A C 1
ATOM 688 O O . SER A 1 95 ? 8.064 -2.845 -0.743 1.00 98.00 95 SER A O 1
ATOM 690 N N . PHE A 1 96 ? 7.635 -3.514 -2.845 1.00 98.50 96 PHE A N 1
ATOM 691 C CA . PHE A 1 96 ? 7.142 -4.829 -2.490 1.00 98.50 96 PHE A CA 1
ATOM 692 C C . PHE A 1 96 ? 7.476 -5.858 -3.568 1.00 98.50 96 PHE A C 1
ATOM 694 O O . PHE A 1 96 ? 7.516 -5.558 -4.763 1.00 98.50 96 PHE A O 1
ATOM 701 N N . THR A 1 97 ? 7.674 -7.092 -3.123 1.00 98.62 97 THR A N 1
ATOM 702 C CA . THR A 1 97 ? 7.916 -8.255 -3.973 1.00 98.62 97 THR A CA 1
ATOM 703 C C . THR A 1 97 ? 6.596 -8.934 -4.302 1.00 98.62 97 THR A C 1
ATOM 705 O O . THR A 1 97 ? 5.686 -9.014 -3.468 1.00 98.62 97 THR A O 1
ATOM 708 N N . THR A 1 98 ? 6.498 -9.454 -5.521 1.00 98.69 98 THR A N 1
ATOM 709 C CA . THR A 1 98 ? 5.387 -10.304 -5.950 1.00 98.69 98 THR A CA 1
ATOM 710 C C . THR A 1 98 ? 5.835 -11.737 -6.230 1.00 98.69 98 THR A C 1
ATOM 712 O O . THR A 1 98 ? 7.018 -12.002 -6.430 1.00 98.69 98 THR A O 1
ATOM 715 N N . ASP A 1 99 ? 4.888 -12.673 -6.269 1.00 98.19 99 ASP A N 1
ATOM 716 C CA . ASP A 1 99 ? 5.125 -14.095 -6.556 1.00 98.19 99 ASP A CA 1
ATOM 717 C C . ASP A 1 99 ? 5.866 -14.342 -7.883 1.00 98.19 99 ASP A C 1
ATOM 719 O O . ASP A 1 99 ? 6.740 -15.205 -7.959 1.00 98.19 99 ASP A O 1
ATOM 723 N N . ARG A 1 100 ? 5.504 -13.606 -8.943 1.00 96.56 100 ARG A N 1
ATOM 724 C CA . ARG A 1 100 ? 6.026 -13.822 -10.305 1.00 96.56 100 ARG A CA 1
ATOM 725 C C . ARG A 1 100 ? 6.344 -12.545 -11.078 1.00 96.56 100 ARG A C 1
ATOM 727 O O . ARG A 1 100 ? 6.984 -12.652 -12.119 1.00 96.56 100 ARG A O 1
ATOM 734 N N . GLY A 1 101 ? 5.914 -11.369 -10.625 1.00 95.25 101 GLY A N 1
ATOM 735 C CA . GLY A 1 101 ? 6.126 -10.092 -11.323 1.00 95.25 101 GLY A CA 1
ATOM 736 C C . GLY A 1 101 ? 7.472 -9.424 -1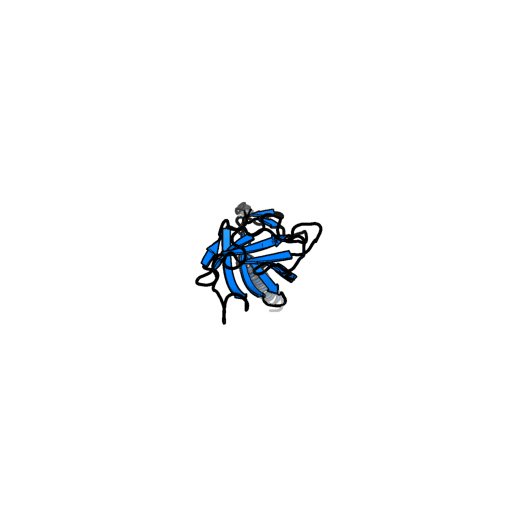1.015 1.00 95.25 101 GLY A C 1
ATOM 737 O O . GLY A 1 101 ? 7.852 -8.477 -11.695 1.00 95.25 101 GLY A O 1
ATOM 738 N N . GLY A 1 102 ? 8.217 -9.943 -10.033 1.00 97.62 102 GLY A N 1
ATOM 739 C CA . GLY A 1 102 ? 9.405 -9.291 -9.479 1.00 97.62 102 GLY A CA 1
ATOM 740 C C . GLY A 1 102 ? 9.039 -8.252 -8.420 1.00 97.62 102 GLY A C 1
ATOM 741 O O . GLY A 1 102 ? 7.949 -8.302 -7.838 1.00 97.62 102 GLY A O 1
ATOM 742 N N . ASP A 1 103 ? 9.961 -7.327 -8.177 1.00 98.31 103 ASP A N 1
ATOM 743 C CA . ASP A 1 103 ? 9.761 -6.211 -7.257 1.00 98.31 103 ASP A CA 1
ATOM 744 C C . ASP A 1 103 ? 9.132 -5.017 -7.968 1.00 98.31 103 ASP A C 1
ATOM 746 O O . ASP A 1 103 ? 9.493 -4.697 -9.108 1.00 98.31 103 ASP A O 1
ATOM 750 N N . PHE A 1 104 ? 8.233 -4.338 -7.266 1.00 97.88 104 PHE A N 1
ATOM 751 C CA . PHE A 1 104 ? 7.620 -3.086 -7.685 1.00 97.88 104 PHE A CA 1
ATOM 752 C C . PHE A 1 104 ? 7.896 -1.999 -6.652 1.00 97.88 104 PHE A C 1
ATOM 754 O O . PHE A 1 104 ? 8.022 -2.280 -5.462 1.00 97.88 104 PHE A O 1
ATOM 761 N N . ASN A 1 105 ? 7.969 -0.749 -7.095 1.00 97.19 105 ASN A N 1
ATOM 762 C CA . ASN A 1 105 ? 8.110 0.416 -6.230 1.00 97.19 105 ASN A CA 1
ATOM 763 C C . ASN A 1 105 ? 7.048 1.452 -6.603 1.00 97.19 105 ASN A C 1
ATOM 765 O O . ASN A 1 105 ? 6.984 1.889 -7.750 1.00 97.19 105 ASN A O 1
ATOM 769 N N . LEU A 1 106 ? 6.213 1.814 -5.633 1.00 95.62 106 LEU A N 1
ATOM 770 C CA . LEU A 1 106 ? 5.271 2.919 -5.716 1.00 95.62 106 LEU A CA 1
ATOM 771 C C . LEU A 1 106 ? 5.937 4.151 -5.103 1.00 95.62 106 LEU A C 1
ATOM 773 O O . LEU A 1 106 ? 6.059 4.239 -3.880 1.00 95.62 106 LEU A O 1
ATOM 777 N N . GLY A 1 107 ? 6.371 5.080 -5.944 1.00 93.50 107 GLY A N 1
ATOM 778 C CA . GLY A 1 107 ? 7.168 6.237 -5.541 1.00 93.50 107 GLY A CA 1
ATOM 779 C C . GLY A 1 107 ? 6.795 7.493 -6.315 1.00 93.50 107 GLY A C 1
ATOM 780 O O . GLY A 1 107 ? 5.794 7.529 -7.035 1.00 93.50 107 GLY A O 1
ATOM 781 N N . LEU A 1 108 ? 7.605 8.538 -6.168 1.00 90.81 108 LEU A N 1
ATOM 782 C CA . LEU A 1 108 ? 7.453 9.768 -6.945 1.00 90.81 108 LEU A CA 1
ATOM 783 C C . LEU A 1 108 ? 8.250 9.699 -8.240 1.00 90.81 108 LEU A C 1
ATOM 785 O O . LEU A 1 108 ? 9.386 9.224 -8.267 1.00 90.81 108 LEU A O 1
ATOM 789 N N . GLY A 1 109 ? 7.661 10.214 -9.318 1.00 84.81 109 GLY A N 1
ATOM 790 C CA . GLY A 1 109 ? 8.391 10.439 -10.558 1.00 84.81 109 GLY A CA 1
ATOM 791 C C . GLY A 1 109 ? 9.540 11.430 -10.340 1.00 84.81 109 GLY A C 1
ATOM 792 O O . GLY A 1 109 ? 9.402 12.427 -9.633 1.00 84.81 109 GLY A O 1
ATOM 793 N N . GLY A 1 110 ? 10.699 11.166 -10.948 1.00 72.69 110 GLY A N 1
ATOM 794 C CA . GLY A 1 110 ? 11.796 12.135 -10.988 1.00 72.69 110 GLY A CA 1
ATOM 795 C C . GLY A 1 110 ? 11.472 13.376 -11.829 1.00 72.69 110 GLY A C 1
ATOM 796 O O . GLY A 1 110 ? 10.429 13.464 -12.473 1.00 72.69 110 GLY A O 1
ATOM 797 N N . GLY A 1 111 ? 12.412 14.328 -11.863 1.00 64.00 111 GLY A N 1
ATOM 798 C CA . GLY A 1 111 ? 12.537 15.362 -12.907 1.00 64.00 111 GLY A CA 1
ATOM 799 C C . GLY A 1 111 ? 11.415 16.400 -13.036 1.00 64.00 111 GLY A C 1
ATOM 800 O O . GLY A 1 111 ? 11.135 16.842 -14.145 1.00 64.00 111 GLY A O 1
ATOM 801 N N . GLY A 1 112 ? 10.809 16.829 -11.925 1.00 60.22 112 GLY A N 1
ATOM 802 C CA . GLY A 1 112 ? 9.853 17.949 -11.909 1.00 60.22 112 GLY A CA 1
ATOM 803 C C . GLY A 1 112 ? 8.392 17.553 -12.132 1.00 60.22 112 GLY A C 1
ATOM 804 O O . GLY A 1 112 ? 7.524 18.422 -12.181 1.00 60.22 112 GLY A O 1
ATOM 805 N N . PHE A 1 113 ? 8.109 16.253 -12.224 1.00 59.38 113 PHE A N 1
ATOM 806 C CA . PHE A 1 113 ? 6.754 15.725 -12.278 1.00 59.38 113 PHE A CA 1
ATOM 807 C C . PHE A 1 113 ? 6.294 15.344 -10.873 1.00 59.38 113 PHE A C 1
ATOM 809 O O . PHE A 1 113 ? 6.893 14.505 -10.212 1.00 59.38 113 PHE A O 1
ATOM 816 N N . TYR A 1 114 ? 5.200 15.950 -10.421 1.00 71.62 114 TYR A N 1
ATOM 817 C CA . TYR A 1 114 ? 4.614 15.712 -9.096 1.00 71.62 114 TYR A CA 1
ATOM 818 C C . TYR A 1 114 ? 3.678 14.484 -9.066 1.00 71.62 114 TYR A C 1
ATOM 820 O O . TYR A 1 114 ? 2.741 14.432 -8.270 1.00 71.62 114 TYR A O 1
ATOM 828 N N . GLY A 1 115 ? 3.885 13.524 -9.974 1.00 86.88 115 GLY A N 1
ATOM 829 C CA . GLY A 1 115 ? 3.046 12.337 -10.140 1.00 86.88 115 GLY A CA 1
ATOM 830 C C . GLY A 1 115 ? 3.565 11.125 -9.368 1.00 86.88 115 GLY A C 1
ATOM 831 O O . GLY A 1 115 ? 4.768 10.980 -9.143 1.00 86.88 115 GLY A O 1
ATOM 832 N N . LEU A 1 116 ? 2.644 10.241 -8.980 1.00 91.88 116 LEU A N 1
ATOM 833 C CA . LEU A 1 116 ? 2.989 8.912 -8.485 1.00 91.88 116 LEU A CA 1
ATOM 834 C C . LEU A 1 116 ? 3.317 8.002 -9.665 1.00 91.88 116 LEU A C 1
ATOM 836 O O . LEU A 1 116 ? 2.594 7.991 -10.661 1.00 91.88 116 LEU A O 1
ATOM 840 N N . VAL A 1 117 ? 4.366 7.205 -9.515 1.00 93.31 117 VAL A N 1
ATOM 841 C CA . VAL A 1 117 ? 4.788 6.210 -10.499 1.00 93.31 117 VAL A CA 1
ATOM 842 C C . VAL A 1 117 ? 4.846 4.833 -9.861 1.00 93.31 117 VAL A C 1
ATOM 844 O O . VAL A 1 117 ? 5.184 4.688 -8.684 1.00 93.31 117 VAL A O 1
ATOM 847 N N . LEU A 1 118 ? 4.538 3.815 -10.655 1.00 94.81 118 LEU A N 1
ATOM 848 C CA . LEU A 1 118 ? 4.851 2.432 -10.344 1.00 94.81 118 LEU A CA 1
ATOM 849 C C . LEU A 1 118 ? 6.028 1.993 -11.211 1.00 94.81 118 LEU A C 1
ATOM 851 O O . LEU A 1 118 ? 5.917 1.937 -12.437 1.00 94.81 118 LEU A O 1
ATOM 855 N N . ASN A 1 119 ? 7.142 1.671 -10.564 1.00 95.25 119 ASN A N 1
ATOM 856 C CA . ASN A 1 119 ? 8.307 1.087 -11.209 1.00 95.25 119 ASN A CA 1
ATOM 857 C C . ASN A 1 119 ? 8.283 -0.430 -11.048 1.00 95.25 119 ASN A C 1
ATOM 859 O O . ASN A 1 119 ? 7.995 -0.916 -9.956 1.00 95.25 119 ASN A O 1
ATOM 863 N N . ALA A 1 120 ? 8.676 -1.170 -12.079 1.00 96.38 120 ALA A N 1
ATOM 864 C CA . ALA A 1 120 ? 8.791 -2.620 -12.043 1.00 96.38 120 ALA A CA 1
ATOM 865 C C . ALA A 1 120 ? 10.216 -3.072 -12.373 1.00 96.38 120 ALA A C 1
ATOM 867 O O . ALA A 1 120 ? 10.731 -2.817 -13.461 1.00 96.38 120 ALA A O 1
ATOM 868 N N . SER A 1 121 ? 10.843 -3.791 -11.445 1.00 97.19 121 SER A N 1
ATOM 869 C CA . SER A 1 121 ? 12.253 -4.213 -11.518 1.00 97.19 121 SER A CA 1
ATOM 870 C C . SER A 1 121 ? 12.601 -5.054 -12.748 1.00 97.19 121 SER A C 1
ATOM 872 O O . SER A 1 121 ? 13.737 -5.025 -13.214 1.00 97.19 121 SER A O 1
ATOM 874 N N . ARG A 1 122 ? 11.633 -5.785 -13.315 1.00 96.56 122 ARG A N 1
ATOM 875 C CA . ARG A 1 122 ? 11.846 -6.601 -14.521 1.00 96.56 122 ARG A CA 1
ATOM 876 C C . ARG A 1 122 ? 12.136 -5.787 -15.774 1.00 96.56 122 ARG A C 1
ATOM 878 O O . ARG A 1 122 ? 12.830 -6.272 -16.661 1.00 96.56 122 ARG A O 1
ATOM 885 N N . LEU A 1 123 ? 11.580 -4.585 -15.848 1.00 95.12 123 LEU A N 1
ATOM 886 C CA . LEU A 1 123 ? 11.675 -3.705 -17.010 1.00 95.12 123 LEU A CA 1
ATOM 887 C C . LEU A 1 123 ? 12.541 -2.471 -16.705 1.00 95.12 123 LEU A C 1
ATOM 889 O O . LEU A 1 123 ? 13.179 -1.934 -17.605 1.00 95.12 123 LEU A O 1
ATOM 893 N N . ASN A 1 124 ? 12.640 -2.087 -15.428 1.00 93.19 124 ASN A N 1
ATOM 894 C CA . ASN A 1 124 ? 13.470 -0.997 -14.925 1.00 93.19 124 ASN A CA 1
ATOM 895 C C . ASN A 1 124 ? 14.333 -1.462 -13.729 1.00 93.19 124 ASN A C 1
ATOM 897 O O . ASN A 1 124 ? 14.039 -1.112 -12.594 1.00 93.19 124 ASN A O 1
ATOM 901 N N . PRO A 1 125 ? 15.421 -2.227 -13.922 1.00 92.69 125 PRO A N 1
ATOM 902 C CA . PRO A 1 125 ? 16.180 -2.828 -12.813 1.00 92.69 125 PRO A CA 1
ATOM 903 C C . PRO A 1 125 ? 16.733 -1.839 -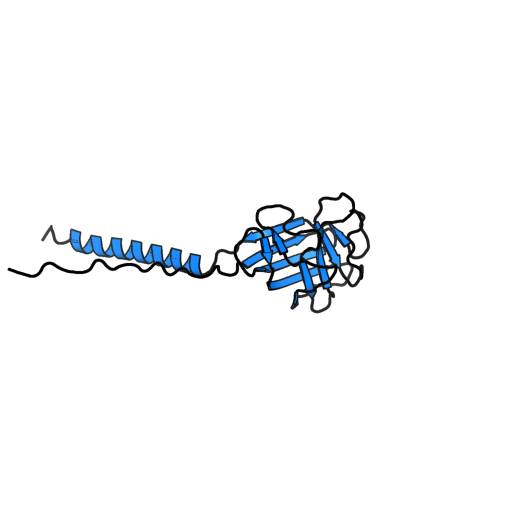11.779 1.00 92.69 125 PRO A C 1
ATOM 905 O O . PRO A 1 125 ? 17.001 -2.216 -10.640 1.00 92.69 125 PRO A O 1
ATOM 908 N N . PHE A 1 126 ? 16.904 -0.575 -12.164 1.00 88.19 126 PHE A N 1
ATOM 909 C CA . PHE A 1 126 ? 17.453 0.460 -11.295 1.00 88.19 126 PHE A CA 1
ATOM 910 C C . PHE A 1 126 ? 16.384 1.270 -10.551 1.00 88.19 126 PHE A C 1
ATOM 912 O O . PHE A 1 126 ? 16.717 2.001 -9.621 1.00 88.19 126 PHE A O 1
ATOM 919 N N . GLY A 1 127 ? 15.111 1.156 -10.943 1.00 84.12 127 GLY A N 1
ATOM 920 C CA . GLY A 1 127 ? 14.002 1.829 -10.269 1.00 84.12 127 GLY A CA 1
ATOM 921 C C . GLY A 1 127 ? 14.023 3.354 -10.347 1.00 84.12 127 GLY A C 1
ATOM 922 O O . GLY A 1 127 ? 13.340 4.013 -9.569 1.00 84.12 127 GLY A O 1
ATOM 923 N N . TYR A 1 128 ? 14.785 3.938 -11.275 1.00 78.00 128 TYR A N 1
ATOM 924 C CA . TYR A 1 128 ? 14.804 5.386 -11.451 1.00 78.00 128 TYR A CA 1
ATOM 925 C C . TYR A 1 128 ? 13.524 5.848 -12.150 1.00 78.00 128 TYR A C 1
ATOM 927 O O . TYR A 1 128 ? 13.232 5.423 -13.270 1.00 78.00 128 TYR A O 1
ATOM 935 N N . GLY A 1 129 ? 12.773 6.741 -11.501 1.00 67.25 129 GLY A N 1
ATOM 936 C CA . GLY A 1 129 ? 11.667 7.453 -12.136 1.00 67.25 129 GLY A CA 1
ATOM 937 C C . GLY A 1 129 ? 12.215 8.422 -13.183 1.00 67.25 129 GLY A C 1
ATOM 938 O O . GLY A 1 129 ? 12.947 9.355 -12.849 1.00 67.25 129 GLY A O 1
ATOM 939 N N . ASN A 1 130 ? 11.878 8.219 -14.455 1.00 62.81 130 ASN A N 1
ATOM 940 C CA . ASN A 1 130 ? 12.491 8.960 -15.556 1.00 62.81 130 ASN A CA 1
ATOM 941 C C . ASN A 1 130 ? 11.804 10.300 -15.823 1.00 62.81 130 ASN A C 1
ATOM 943 O O . ASN A 1 130 ? 11.265 10.516 -16.905 1.00 62.81 130 ASN A O 1
ATOM 947 N N . GLY A 1 131 ? 11.797 11.215 -14.854 1.00 62.38 131 GLY A N 1
ATOM 948 C CA . GLY A 1 131 ? 11.461 12.594 -15.203 1.00 62.38 131 GLY A CA 1
ATOM 949 C C . GLY A 1 131 ? 10.064 12.778 -15.802 1.00 62.38 131 GLY A C 1
ATOM 950 O O . GLY A 1 131 ? 9.958 13.572 -16.726 1.00 62.38 131 GLY A O 1
ATOM 951 N N . GLY A 1 132 ? 9.064 11.966 -15.428 1.00 57.16 132 GLY A N 1
ATOM 952 C CA . GLY A 1 132 ? 7.730 11.947 -16.060 1.00 57.16 132 GLY A CA 1
ATOM 953 C C . GLY A 1 132 ? 7.674 11.489 -17.524 1.00 57.16 132 GLY A C 1
ATOM 954 O O . GLY A 1 132 ? 6.660 11.676 -18.193 1.00 57.16 132 GLY A O 1
ATOM 955 N N . ARG A 1 133 ? 8.746 10.900 -18.062 1.00 63.44 133 ARG A N 1
ATOM 956 C CA . ARG A 1 133 ? 8.738 10.229 -19.365 1.00 63.44 133 ARG A CA 1
ATOM 957 C C . ARG A 1 133 ? 8.478 8.745 -19.163 1.00 63.44 133 ARG A C 1
ATOM 959 O O . ARG A 1 133 ? 9.271 8.063 -18.511 1.00 63.44 133 ARG A O 1
ATOM 966 N N . ALA A 1 134 ? 7.407 8.253 -19.786 1.00 64.88 134 ALA A N 1
ATOM 967 C CA . ALA A 1 134 ? 7.112 6.829 -19.872 1.00 64.88 134 ALA A CA 1
ATOM 968 C C . ALA A 1 134 ? 8.364 6.080 -20.350 1.00 64.88 134 ALA A C 1
ATOM 970 O O . ALA A 1 134 ? 8.844 6.267 -21.469 1.00 64.88 134 ALA A O 1
ATOM 971 N N . THR A 1 135 ? 8.925 5.287 -19.450 1.00 77.00 135 THR A N 1
ATOM 972 C CA . THR A 1 135 ? 10.033 4.372 -19.715 1.00 77.00 135 THR A CA 1
ATOM 973 C C . THR A 1 135 ? 9.489 2.988 -19.445 1.00 77.00 135 THR A C 1
ATOM 975 O O . THR A 1 135 ? 8.668 2.841 -18.544 1.00 77.00 135 THR A O 1
ATOM 978 N N . SER A 1 136 ? 9.910 1.983 -20.210 1.00 85.94 136 SER A N 1
ATOM 979 C CA . SER A 1 136 ? 9.470 0.606 -19.976 1.00 85.94 136 SER A CA 1
ATOM 980 C C . SER A 1 136 ? 9.632 0.241 -18.498 1.00 85.94 136 SER A C 1
ATOM 982 O O . SER A 1 136 ? 10.695 0.473 -17.916 1.00 85.94 136 SER A O 1
ATOM 984 N N . GLY A 1 137 ? 8.570 -0.268 -17.872 1.00 89.75 137 GLY A N 1
ATOM 985 C CA . GLY A 1 137 ? 8.581 -0.547 -16.436 1.00 89.75 137 GLY A CA 1
ATOM 986 C C . GLY A 1 137 ? 8.449 0.654 -15.509 1.00 89.75 137 GLY A C 1
ATOM 987 O O . GLY A 1 137 ? 8.769 0.509 -14.333 1.00 89.75 137 GLY A O 1
ATOM 988 N N . SER A 1 138 ? 8.037 1.828 -15.990 1.00 92.50 138 SER A N 1
ATOM 989 C CA . SER A 1 138 ? 7.707 3.000 -15.171 1.00 92.50 138 SER A CA 1
ATOM 990 C C . SER A 1 138 ? 6.419 3.633 -15.692 1.00 92.50 138 SER A C 1
ATOM 992 O O . SER A 1 138 ? 6.394 4.222 -16.774 1.00 92.50 138 SER A O 1
ATOM 994 N N . THR A 1 139 ? 5.335 3.476 -14.932 1.00 92.81 139 THR A N 1
ATOM 995 C CA . THR A 1 139 ? 3.992 3.928 -15.324 1.00 92.81 139 THR A CA 1
ATOM 996 C C . THR A 1 139 ? 3.441 4.926 -14.318 1.00 92.81 139 THR A C 1
ATOM 998 O O . THR A 1 139 ? 3.446 4.652 -13.119 1.00 92.81 139 THR A O 1
ATOM 1001 N N . ASP A 1 140 ? 2.902 6.047 -14.799 1.00 92.69 140 ASP A N 1
ATOM 1002 C CA . ASP A 1 140 ? 2.160 6.992 -13.963 1.00 92.69 140 ASP A CA 1
ATOM 1003 C C . ASP A 1 140 ? 0.876 6.348 -13.423 1.00 92.69 140 ASP A C 1
ATOM 1005 O O . ASP A 1 140 ? 0.108 5.721 -14.162 1.00 92.69 140 ASP A O 1
ATOM 1009 N N . VAL A 1 141 ? 0.618 6.521 -12.128 1.00 93.69 141 VAL A N 1
ATOM 1010 C CA . VAL A 1 141 ? -0.542 5.937 -11.450 1.00 93.69 141 VAL A CA 1
ATOM 1011 C C . VAL A 1 141 ? -1.272 6.959 -10.587 1.00 93.69 141 VAL A C 1
ATOM 1013 O O . VAL A 1 141 ? -0.675 7.792 -9.912 1.00 93.69 141 VAL A O 1
ATOM 1016 N N . GLY A 1 142 ? -2.597 6.864 -10.544 1.00 93.88 142 GLY A N 1
ATOM 1017 C CA . GLY A 1 142 ? -3.401 7.502 -9.504 1.00 93.88 142 GLY A CA 1
ATOM 1018 C C . GLY A 1 142 ? -3.580 6.546 -8.331 1.00 93.88 142 GLY A C 1
ATOM 1019 O O . GLY A 1 142 ? -4.041 5.428 -8.540 1.00 93.88 142 GLY A O 1
ATOM 1020 N N . MET A 1 143 ? -3.255 6.970 -7.106 1.00 95.25 143 MET A N 1
ATOM 1021 C CA . MET A 1 143 ? -3.392 6.155 -5.891 1.00 95.25 143 MET A CA 1
ATOM 1022 C C . MET A 1 143 ? -4.506 6.675 -4.979 1.00 95.25 143 MET A C 1
ATOM 1024 O O . MET A 1 143 ? -4.667 7.879 -4.780 1.00 95.25 143 MET A O 1
ATOM 1028 N N . ARG A 1 144 ? -5.241 5.749 -4.361 1.00 96.25 144 ARG A N 1
ATOM 1029 C CA . ARG A 1 144 ? -6.207 6.005 -3.288 1.00 96.25 144 ARG A CA 1
ATOM 1030 C C . ARG A 1 144 ? -5.806 5.233 -2.040 1.00 96.25 144 ARG A C 1
ATOM 1032 O O . ARG A 1 144 ? -5.429 4.065 -2.134 1.00 96.25 144 ARG A O 1
ATOM 1039 N N . LEU A 1 145 ? -5.954 5.876 -0.887 1.00 95.44 145 LEU A N 1
ATOM 1040 C CA . LEU A 1 145 ? -5.653 5.311 0.422 1.00 95.44 145 LEU A CA 1
ATOM 1041 C C . LEU A 1 145 ? -6.838 5.551 1.359 1.00 95.44 145 LEU A C 1
ATOM 1043 O O . LEU A 1 145 ? -7.253 6.691 1.545 1.00 95.44 145 LEU A O 1
ATOM 1047 N N . ASN A 1 146 ? -7.374 4.487 1.952 1.00 94.69 146 ASN A N 1
ATOM 1048 C CA . ASN A 1 146 ? -8.494 4.558 2.888 1.00 94.69 146 ASN A CA 1
ATOM 1049 C C . ASN A 1 146 ? -8.114 3.884 4.206 1.00 94.69 146 ASN A C 1
ATOM 1051 O O . ASN A 1 146 ? -7.667 2.737 4.211 1.00 94.69 146 ASN A O 1
ATOM 1055 N N . ALA A 1 147 ? -8.315 4.575 5.328 1.00 92.19 147 ALA A N 1
ATOM 1056 C CA . ALA A 1 147 ? -8.140 3.974 6.645 1.00 92.19 147 ALA A CA 1
ATOM 1057 C C . ALA A 1 147 ? -9.214 2.905 6.882 1.00 92.19 147 ALA A C 1
ATOM 1059 O O . ALA A 1 147 ? -10.403 3.157 6.674 1.00 92.19 147 ALA A O 1
ATOM 1060 N N . VAL A 1 148 ? -8.801 1.716 7.320 1.00 90.94 148 VAL A N 1
ATOM 1061 C CA . VAL A 1 148 ? -9.733 0.672 7.754 1.00 90.94 148 VAL A CA 1
ATOM 1062 C C . VAL A 1 148 ? -10.050 0.922 9.230 1.00 90.94 148 VAL A C 1
ATOM 1064 O O . VAL A 1 148 ? -9.117 0.973 10.033 1.00 90.94 148 VAL A O 1
ATOM 1067 N N . PRO A 1 149 ? -11.329 1.081 9.622 1.00 83.50 149 PRO A N 1
ATOM 1068 C CA . PRO A 1 149 ? -11.685 1.223 11.028 1.00 83.50 149 PRO A CA 1
ATOM 1069 C C . PRO A 1 149 ? -11.197 0.014 11.829 1.00 83.50 149 PRO A C 1
ATOM 1071 O O . PRO A 1 149 ? -11.445 -1.130 11.439 1.00 83.50 149 PRO A O 1
ATOM 1074 N N . GLU A 1 150 ? -10.509 0.259 12.944 1.00 80.88 150 GLU A N 1
ATOM 1075 C CA . GLU A 1 150 ? -9.937 -0.818 13.750 1.00 80.88 150 GLU A CA 1
ATOM 1076 C C . GLU A 1 150 ? -11.054 -1.746 14.276 1.00 80.88 150 GLU A C 1
ATOM 1078 O O . GLU A 1 150 ? -12.103 -1.261 14.712 1.00 80.88 150 GLU A O 1
ATOM 1083 N N . PRO A 1 151 ? -10.867 -3.082 14.309 1.00 77.50 151 PRO A N 1
ATOM 1084 C CA . PRO A 1 151 ? -11.850 -4.012 14.879 1.00 77.50 151 PRO A CA 1
ATOM 1085 C C . PRO A 1 151 ? -12.253 -3.666 16.322 1.00 77.50 151 PRO A C 1
ATOM 1087 O O . PRO A 1 151 ? -13.400 -3.867 16.722 1.00 77.50 151 PRO A O 1
ATOM 1090 N N . ALA A 1 152 ? -11.330 -3.082 17.093 1.00 79.12 152 ALA A N 1
ATOM 1091 C CA . ALA A 1 152 ? -11.606 -2.582 18.435 1.00 79.12 152 ALA A CA 1
ATOM 1092 C C . ALA A 1 152 ? -12.618 -1.425 18.431 1.00 79.12 152 ALA A C 1
ATOM 1094 O O . ALA A 1 152 ? -13.444 -1.335 19.337 1.00 79.12 152 ALA A O 1
ATOM 1095 N N . THR A 1 153 ? -12.624 -0.576 17.401 1.00 82.12 153 THR A N 1
ATOM 1096 C CA . THR A 1 153 ? -13.620 0.492 17.248 1.00 82.12 153 THR A CA 1
ATOM 1097 C C . THR A 1 153 ? -15.018 -0.092 17.069 1.00 82.12 153 THR A C 1
ATOM 1099 O O . THR A 1 153 ? -15.952 0.365 17.725 1.00 82.12 153 THR A O 1
ATOM 1102 N N . TRP A 1 154 ? -15.163 -1.154 16.270 1.00 86.06 154 TRP A N 1
ATOM 1103 C CA . TRP A 1 154 ? -16.439 -1.867 16.135 1.00 86.06 154 TRP A CA 1
ATOM 1104 C C . TRP A 1 154 ? -16.888 -2.458 17.468 1.00 86.06 154 TRP A C 1
ATOM 1106 O O . TRP A 1 154 ? -18.037 -2.276 17.871 1.00 86.06 154 TRP A O 1
ATOM 1116 N N . ALA A 1 155 ? -15.970 -3.108 18.185 1.00 83.12 155 ALA A N 1
ATOM 1117 C CA . ALA A 1 155 ? -16.252 -3.664 19.501 1.00 83.12 155 ALA A CA 1
ATOM 1118 C C . ALA A 1 155 ? -16.667 -2.578 20.509 1.00 83.12 155 ALA A C 1
ATOM 1120 O O . ALA A 1 155 ? -17.621 -2.782 21.256 1.00 83.12 155 ALA A O 1
ATOM 1121 N N . MET A 1 156 ? -16.021 -1.408 20.504 1.00 88.12 156 MET A N 1
ATOM 1122 C CA . MET A 1 156 ? -16.391 -0.284 21.369 1.00 88.12 156 MET A CA 1
ATOM 1123 C C . MET A 1 156 ? -17.739 0.331 20.991 1.00 88.12 156 MET A C 1
ATOM 1125 O O . MET A 1 156 ? -18.520 0.650 21.886 1.00 88.12 156 MET A O 1
ATOM 1129 N N . MET A 1 157 ? -18.059 0.458 19.700 1.00 90.44 157 MET A N 1
ATOM 1130 C CA . MET A 1 157 ? -19.374 0.941 19.260 1.00 90.44 157 MET A CA 1
ATOM 1131 C C . MET A 1 157 ? -20.480 -0.026 19.682 1.00 90.44 157 MET A C 1
ATOM 1133 O O . MET A 1 157 ? -21.458 0.387 20.305 1.00 90.44 157 MET A O 1
ATOM 1137 N N . ILE A 1 158 ? -20.300 -1.324 19.422 1.00 91.44 158 ILE A N 1
ATOM 1138 C CA . ILE A 1 158 ? -21.246 -2.368 19.838 1.00 91.44 158 ILE A CA 1
ATOM 1139 C C . ILE A 1 158 ? -21.368 -2.401 21.364 1.00 91.44 158 ILE A C 1
ATOM 1141 O O . ILE A 1 158 ? -22.479 -2.432 21.891 1.00 91.44 158 ILE A O 1
ATOM 1145 N N . GLY A 1 159 ? -20.246 -2.339 22.081 1.00 92.88 159 GLY A N 1
ATOM 1146 C CA . GLY A 1 159 ? -20.212 -2.285 23.541 1.00 92.88 159 GLY A CA 1
ATOM 1147 C C . GLY A 1 159 ? -20.948 -1.065 24.096 1.00 92.88 159 GLY A C 1
ATOM 1148 O O . GLY A 1 159 ? -21.743 -1.196 25.027 1.00 92.88 159 GLY A O 1
ATOM 1149 N N . GLY A 1 160 ? -20.764 0.107 23.484 1.00 93.44 160 GLY A N 1
ATOM 1150 C CA . GLY A 1 160 ? -21.481 1.335 23.822 1.00 93.44 160 GLY A CA 1
ATOM 1151 C C . GLY A 1 160 ? -22.989 1.202 23.614 1.00 93.44 160 GLY A C 1
ATOM 1152 O O . GLY A 1 160 ? -23.768 1.516 24.517 1.00 93.44 160 GLY A O 1
ATOM 1153 N N . PHE A 1 161 ? -23.422 0.656 22.474 1.00 96.25 161 PHE A N 1
ATOM 1154 C CA . PHE A 1 161 ? -24.842 0.406 22.213 1.00 96.25 161 PHE A CA 1
ATOM 1155 C C . PHE A 1 161 ? -25.445 -0.618 23.176 1.00 96.25 161 PHE A C 1
ATOM 1157 O O . PHE A 1 161 ? -26.556 -0.415 23.671 1.00 96.25 161 PHE A O 1
ATOM 1164 N N . ALA A 1 162 ? -24.711 -1.684 23.498 1.00 95.81 162 ALA A N 1
ATOM 1165 C CA . ALA A 1 162 ? -25.135 -2.666 24.487 1.00 95.81 162 ALA A CA 1
ATOM 1166 C C . ALA A 1 162 ? -25.315 -2.014 25.868 1.00 95.81 162 ALA A C 1
ATOM 1168 O O . ALA A 1 162 ? -26.354 -2.199 26.506 1.00 95.81 162 ALA A O 1
ATOM 1169 N N . LEU A 1 163 ? -24.365 -1.182 26.304 1.00 95.88 163 LEU A N 1
ATOM 1170 C CA . LEU A 1 163 ? -24.463 -0.438 27.562 1.00 95.88 163 LEU A CA 1
ATOM 1171 C C . LEU A 1 163 ? -25.691 0.477 27.591 1.00 95.88 163 LEU A C 1
ATOM 1173 O O . LEU A 1 163 ? -26.509 0.360 28.506 1.00 95.88 163 LEU A O 1
ATOM 1177 N N . VAL A 1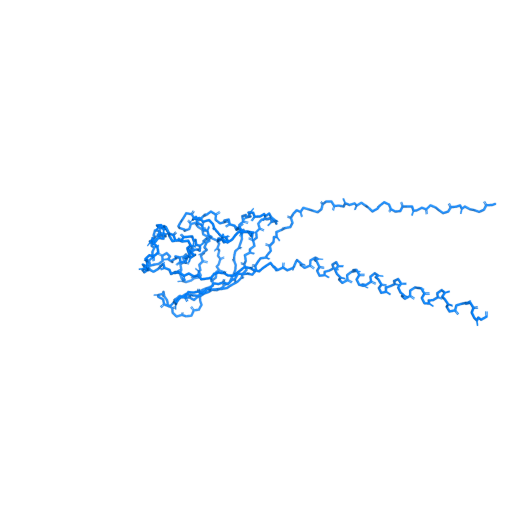 164 ? -25.887 1.317 26.573 1.00 96.62 164 VAL A N 1
ATOM 1178 C CA . VAL A 1 164 ? -27.059 2.208 26.486 1.00 96.62 164 VAL A CA 1
ATOM 1179 C C . VAL A 1 164 ? -28.366 1.405 26.495 1.00 96.62 164 VAL A C 1
ATOM 1181 O O . VAL A 1 164 ? -29.285 1.713 27.260 1.00 96.62 164 VAL A O 1
ATOM 1184 N N . GLY A 1 165 ? -28.441 0.321 25.719 1.00 96.06 165 GLY A N 1
ATOM 1185 C CA . GLY A 1 165 ? -29.601 -0.571 25.685 1.00 96.06 165 GLY A CA 1
ATOM 1186 C C . GLY A 1 165 ? -29.921 -1.190 27.050 1.00 96.06 165 GLY A C 1
ATOM 1187 O O . GLY A 1 165 ? -31.085 -1.221 27.467 1.00 96.06 165 GLY A O 1
ATOM 1188 N N . THR A 1 166 ? -28.903 -1.629 27.798 1.00 95.56 166 THR A N 1
ATOM 1189 C CA . THR A 1 166 ? -29.101 -2.176 29.153 1.00 95.56 166 THR A CA 1
ATOM 1190 C C . THR A 1 166 ? -29.600 -1.121 30.142 1.00 95.56 166 THR A C 1
ATOM 1192 O O . THR A 1 166 ? -30.480 -1.423 30.954 1.00 95.56 166 THR A O 1
ATOM 1195 N N . MET A 1 167 ? -29.122 0.125 30.050 1.00 94.50 167 MET A N 1
ATOM 1196 C CA . MET A 1 167 ? -29.595 1.231 30.892 1.00 94.50 167 MET A CA 1
ATOM 1197 C C . MET A 1 167 ? -31.075 1.543 30.636 1.00 94.50 167 MET A C 1
ATOM 1199 O O . MET A 1 167 ? -31.859 1.647 31.586 1.00 94.50 167 MET A O 1
ATOM 1203 N N . ILE A 1 168 ? -31.494 1.601 29.367 1.00 95.50 168 ILE A N 1
ATOM 1204 C CA . ILE A 1 168 ? -32.902 1.813 28.988 1.00 95.50 168 ILE A CA 1
ATOM 1205 C C . ILE A 1 168 ? -33.787 0.680 29.527 1.00 95.50 168 ILE A C 1
ATOM 1207 O O . ILE A 1 168 ? -34.855 0.935 30.095 1.00 95.50 168 ILE A O 1
ATOM 1211 N N . ARG A 1 169 ? -33.334 -0.577 29.416 1.00 92.44 169 ARG A N 1
ATOM 1212 C CA . ARG A 1 169 ? -34.069 -1.746 29.930 1.00 92.44 169 ARG A CA 1
ATOM 1213 C C . ARG A 1 169 ? -34.229 -1.712 31.452 1.00 92.44 169 ARG A C 1
ATOM 1215 O O . ARG A 1 169 ? -35.292 -2.086 31.948 1.00 92.44 169 ARG A O 1
ATOM 1222 N N . ARG A 1 170 ? -33.216 -1.250 32.196 1.00 92.00 170 ARG A N 1
ATOM 1223 C CA . ARG A 1 170 ? -33.292 -1.103 33.662 1.00 92.00 170 ARG A CA 1
ATOM 1224 C C . ARG A 1 170 ? -34.289 -0.021 34.074 1.00 92.00 170 ARG A C 1
ATOM 1226 O O . ARG A 1 170 ? -35.110 -0.285 34.947 1.00 92.00 170 ARG A O 1
ATOM 1233 N N . ARG A 1 171 ? -34.289 1.143 33.412 1.00 90.25 171 ARG A N 1
ATOM 1234 C CA . ARG A 1 171 ? -35.196 2.257 33.749 1.00 90.25 171 ARG A CA 1
ATOM 1235 C C . ARG A 1 171 ? -36.674 1.874 33.637 1.00 90.25 171 ARG A C 1
ATOM 1237 O O . ARG A 1 171 ? -37.461 2.245 34.500 1.00 90.25 171 ARG A O 1
ATOM 1244 N N . ARG A 1 172 ? -37.054 1.088 32.623 1.00 86.06 172 ARG A N 1
ATOM 1245 C CA . ARG A 1 172 ? -38.447 0.629 32.450 1.00 86.06 172 ARG A CA 1
ATOM 1246 C C . ARG A 1 172 ? -38.961 -0.210 33.626 1.00 86.06 172 ARG A C 1
ATOM 1248 O O . ARG A 1 172 ? -40.137 -0.117 33.950 1.00 86.06 172 ARG A O 1
ATOM 1255 N N . ARG A 1 173 ? -38.095 -0.981 34.296 1.00 83.81 173 ARG A N 1
ATOM 1256 C CA . ARG A 1 173 ? -38.488 -1.780 35.472 1.00 83.81 173 ARG A CA 1
ATOM 1257 C C . ARG A 1 173 ? -38.789 -0.919 36.700 1.00 83.81 173 ARG A C 1
ATOM 1259 O O . ARG A 1 173 ? -39.662 -1.281 37.472 1.00 83.81 173 ARG A O 1
ATOM 1266 N N . SER A 1 174 ? -38.101 0.211 36.863 1.00 76.38 174 SER A N 1
ATOM 1267 C CA . SER A 1 174 ? -38.299 1.112 38.007 1.00 76.38 174 SER A CA 1
ATOM 1268 C C . SER A 1 174 ? -39.518 2.029 37.870 1.00 76.38 174 SER A C 1
ATOM 1270 O O . SER A 1 174 ? -40.023 2.508 38.874 1.00 76.38 174 SER A O 1
ATOM 1272 N N . VAL A 1 175 ? -39.993 2.295 36.647 1.00 75.38 175 VAL A N 1
ATOM 1273 C CA . VAL A 1 175 ? -41.150 3.184 36.411 1.00 75.38 175 VAL A CA 1
ATOM 1274 C C . VAL A 1 175 ? -42.487 2.436 36.520 1.00 75.38 175 VAL A C 1
ATOM 1276 O O . VAL A 1 175 ? -43.484 3.025 36.919 1.00 75.38 175 VAL A O 1
ATOM 1279 N N . GLY A 1 176 ? -42.521 1.132 36.224 1.00 64.00 176 GLY A N 1
ATOM 1280 C CA . GLY A 1 176 ? -43.751 0.329 36.290 1.00 64.00 176 GLY A CA 1
ATOM 1281 C C . GLY A 1 176 ? -44.257 0.008 37.703 1.00 64.00 176 GLY A C 1
ATOM 1282 O O . GLY A 1 176 ? -45.391 -0.432 37.840 1.00 64.00 176 GLY A O 1
ATOM 1283 N N . SER A 1 177 ? -43.457 0.226 38.751 1.00 59.56 177 SER A N 1
ATOM 1284 C CA . SER A 1 177 ? -43.806 -0.139 40.134 1.00 59.56 177 SER A CA 1
ATOM 1285 C C . SER A 1 177 ? -44.513 0.964 40.936 1.00 59.56 177 SER A C 1
ATOM 1287 O O . SER A 1 177 ? -44.672 0.807 42.138 1.00 59.56 177 SER A O 1
ATOM 1289 N N . VAL A 1 178 ? -44.889 2.089 40.315 1.00 61.59 178 VAL A N 1
ATOM 1290 C CA . VAL A 1 178 ? -45.544 3.231 40.998 1.00 61.59 178 VAL A CA 1
ATOM 1291 C C . VAL A 1 178 ? -47.070 3.259 40.770 1.00 61.59 178 VAL A C 1
ATOM 1293 O O . VAL A 1 178 ? -47.763 4.071 41.368 1.00 61.59 178 VAL A O 1
ATOM 1296 N N . LEU A 1 179 ? -47.617 2.364 39.938 1.00 57.69 179 LEU A N 1
ATOM 1297 C CA . LEU A 1 179 ? -49.052 2.310 39.602 1.00 57.69 179 LEU A CA 1
ATOM 1298 C C . LEU A 1 179 ? -49.768 1.035 40.099 1.00 57.69 179 LEU A C 1
ATOM 1300 O O . LEU A 1 179 ? -50.793 0.666 39.530 1.00 57.69 179 LEU A O 1
ATOM 1304 N N . ALA A 1 180 ? -49.242 0.361 41.126 1.00 51.97 180 ALA A N 1
ATOM 1305 C CA . ALA A 1 180 ? -49.863 -0.816 41.744 1.00 51.97 180 ALA A CA 1
ATOM 1306 C C . ALA A 1 180 ? -50.052 -0.615 43.249 1.00 51.97 180 ALA A C 1
ATOM 1308 O O . ALA A 1 180 ? -49.130 -0.037 43.870 1.00 51.97 180 ALA A O 1
#

Foldseek 3Di:
DDDDDDDPDPDDPPPDPFDWWKKWKWKDFPFKIWIWIWTFPGDDQKTATAFTWTWMGGVLQHDDTWTFDGWDCALNAPRIAGHPDPVRGEQSATKTQTPRQGIWGFHAADAPDRFTKIAGCVQVVNNHRHNPDDGGRITTMDMDMGTDPDVVVVVVVVVVVVVVVVVVVVVVVVVVPPPD

Nearest PDB structures (foldseek):
  4k15-assembly1_A-2  TM=2.952E-01  e=1.505E+00  Listeria monocytogenes EGD-e
  4gnk-assembly2_D  TM=1.812E-01  e=9.847E-01  Homo sapiens

Secondary structure (DSSP, 8-state):
-PPPPP------------PPPEEEEEEE-SSEEEEEEEEESSSSSEEEEEEEEEEEEETTTEEEEEEEEEE--GGG---EEESSSSSSS-SS-EEEEESSS-EEEEEE-STT---EEEEETTT-TT----TT--BTTEEEEEEEEEEPPPHHHHHHHHHHHHHHHHHHHHHHHHHGGG--

Organism: NCBI:txid397260